Protein AF-A0A135TP81-F1 (afdb_monomer)

pLDDT: mean 86.38, std 12.78, range [46.31, 98.44]

Organism: NCBI:txid1460502

Foldseek 3Di:
DVVLCVQCVVPQLPLCSCVVCLVVLVVLLVVLVVVVVVCVVVVVVCCVVVVDDQQAEEDQADDSLVSLLCSLQRFQQPVSNVSSLCSLCVGRYYHNPGGSVLSSLVSVVQSCQLCPCVQVVVVVVCVVVDDDDDDDDDDRDDGRDPQSHWHDKDWDDAPDPPGWTKIKTWHQDPVRDIDIWMWTADPVVRDIDTDDDD

Secondary structure (DSSP, 8-state):
-HHHHHHHTT-TT-TTGGGGGHHHHHHHHHHHHHHHHHHHHHHHHHHHTTSS-SS-EEESS--SHHHHHHHHHH---HHHHHHHHHHHHT--EEETTEEHHHHHHHHHHHHHHHHTTHHHHHHHHHHHS-----S--PPPPPPPPGGG--EEEEEE--SSTTS--EEEEEEE-TTS-EEEEEEEEETTTTEEEEE---

Mean predicted aligned error: 7.29 Å

Radius of gyration: 18.97 Å; Cα contacts (8 Å, |Δi|>4): 244; chains: 1; bounding box: 45×48×45 Å

Structure (mmCIF, N/CA/C/O backbone):
data_AF-A0A135TP81-F1
#
_entry.id   AF-A0A135TP81-F1
#
loop_
_atom_site.group_PDB
_atom_site.id
_atom_site.type_symbol
_atom_site.label_atom_id
_atom_site.label_alt_id
_atom_site.label_comp_id
_atom_site.label_asym_id
_atom_site.label_entity_id
_atom_site.label_seq_id
_atom_site.pdbx_PDB_ins_code
_atom_site.Cartn_x
_atom_site.Cartn_y
_atom_site.Cartn_z
_atom_site.occupancy
_atom_site.B_iso_or_equiv
_atom_site.auth_seq_id
_atom_site.auth_comp_id
_atom_site.auth_asym_id
_atom_site.auth_atom_id
_atom_site.pdbx_PDB_model_num
ATOM 1 N N . MET A 1 1 ? 10.952 -5.821 4.941 1.00 91.06 1 MET A N 1
ATOM 2 C CA . MET A 1 1 ? 9.633 -6.470 4.747 1.00 91.06 1 MET A CA 1
ATOM 3 C C . MET A 1 1 ? 9.475 -7.752 5.569 1.00 91.06 1 MET A C 1
ATOM 5 O O . MET A 1 1 ? 8.657 -7.732 6.476 1.00 91.06 1 MET A O 1
ATOM 9 N N . ALA A 1 2 ? 10.245 -8.823 5.315 1.00 93.19 2 ALA A N 1
ATOM 10 C CA . ALA A 1 2 ? 10.046 -10.144 5.945 1.00 93.19 2 ALA A CA 1
ATOM 11 C C . ALA A 1 2 ? 9.963 -10.117 7.483 1.00 93.19 2 ALA A C 1
ATOM 13 O O . ALA A 1 2 ? 9.037 -10.678 8.051 1.00 93.19 2 ALA A O 1
ATOM 14 N N . HIS A 1 3 ? 10.862 -9.378 8.141 1.00 94.88 3 HIS A N 1
ATOM 15 C CA . HIS A 1 3 ? 10.831 -9.168 9.593 1.00 94.88 3 HIS A CA 1
ATOM 16 C C . HIS A 1 3 ? 9.466 -8.667 10.102 1.00 94.88 3 HIS A C 1
ATOM 18 O O . HIS A 1 3 ? 8.913 -9.232 11.036 1.00 94.88 3 HIS A O 1
ATOM 24 N N . ILE A 1 4 ? 8.881 -7.660 9.442 1.00 96.69 4 ILE A N 1
ATOM 25 C CA . ILE A 1 4 ? 7.576 -7.100 9.827 1.00 96.69 4 ILE A CA 1
ATOM 26 C C . ILE A 1 4 ? 6.479 -8.157 9.660 1.00 96.69 4 ILE A C 1
ATOM 28 O O . ILE A 1 4 ? 5.616 -8.282 10.520 1.00 96.69 4 ILE A O 1
ATOM 32 N N . ILE A 1 5 ? 6.501 -8.922 8.564 1.00 95.62 5 ILE A N 1
ATOM 33 C CA . ILE A 1 5 ? 5.503 -9.973 8.309 1.00 95.62 5 ILE A CA 1
ATOM 34 C C . ILE A 1 5 ? 5.538 -11.017 9.429 1.00 95.62 5 ILE A C 1
ATOM 36 O O . ILE A 1 5 ? 4.494 -11.337 9.986 1.00 95.62 5 ILE A O 1
ATOM 40 N N . THR A 1 6 ? 6.725 -11.503 9.799 1.00 96.31 6 THR A N 1
ATOM 41 C CA . THR A 1 6 ? 6.876 -12.503 10.865 1.00 96.31 6 THR A CA 1
ATOM 42 C C . THR A 1 6 ? 6.325 -11.994 12.195 1.00 96.31 6 THR A C 1
ATOM 44 O O . THR A 1 6 ? 5.462 -12.645 12.781 1.00 96.31 6 THR A O 1
ATOM 47 N N . GLU A 1 7 ? 6.746 -10.802 12.621 1.00 96.25 7 GLU A N 1
ATOM 48 C CA . GLU A 1 7 ? 6.349 -10.204 13.905 1.00 96.25 7 GLU A CA 1
ATOM 49 C C . GLU A 1 7 ? 4.846 -9.897 14.001 1.00 96.25 7 GLU A C 1
ATOM 51 O O . GLU A 1 7 ? 4.284 -9.830 15.091 1.00 96.25 7 GLU A O 1
ATOM 56 N N . THR A 1 8 ? 4.178 -9.697 12.862 1.00 95.50 8 THR A N 1
ATOM 57 C CA . THR A 1 8 ? 2.756 -9.314 12.815 1.00 95.50 8 THR A CA 1
ATOM 58 C C . THR A 1 8 ? 1.822 -10.465 12.442 1.00 95.50 8 THR A C 1
ATOM 60 O O . THR A 1 8 ? 0.609 -10.345 12.596 1.00 95.50 8 THR A O 1
ATOM 63 N N . SER A 1 9 ? 2.368 -11.608 12.016 1.00 93.75 9 SER A N 1
ATOM 64 C CA . SER A 1 9 ? 1.609 -12.753 11.489 1.00 93.75 9 SER A CA 1
ATOM 65 C C . SER A 1 9 ? 0.588 -13.352 12.462 1.00 93.75 9 SER A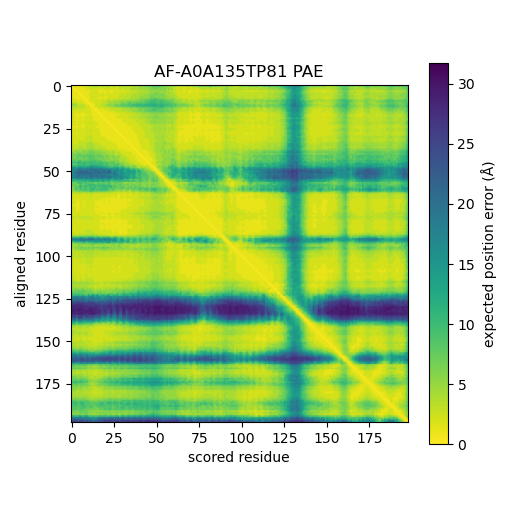 C 1
ATOM 67 O O . SER A 1 9 ? -0.435 -13.879 12.028 1.00 93.75 9 SER A O 1
ATOM 69 N N . LEU A 1 10 ? 0.834 -13.245 13.771 1.00 93.94 10 LEU A N 1
ATOM 70 C CA . LEU A 1 10 ? -0.050 -13.762 14.821 1.00 93.94 10 LEU A CA 1
ATOM 71 C C . LEU A 1 10 ? -1.138 -12.764 15.253 1.00 93.94 10 LEU A C 1
ATOM 73 O O . LEU A 1 10 ? -1.899 -13.046 16.176 1.00 93.94 10 LEU A O 1
ATOM 77 N N . HIS A 1 11 ? -1.229 -11.613 14.583 1.00 91.81 11 HIS A N 1
ATOM 78 C CA . HIS A 1 11 ? -2.169 -10.538 14.899 1.00 91.81 11 HIS A CA 1
ATOM 79 C C . HIS A 1 11 ? -2.917 -10.041 13.643 1.00 91.81 11 HIS A C 1
ATOM 81 O O . HIS A 1 11 ? -2.840 -8.859 13.308 1.00 91.81 11 HIS A O 1
ATOM 87 N N . PRO A 1 12 ? -3.648 -10.918 12.924 1.00 83.50 12 PRO A N 1
ATOM 88 C CA . PRO A 1 12 ? -4.222 -10.599 11.611 1.00 83.50 12 PRO A CA 1
ATOM 89 C C . PRO A 1 12 ? -5.277 -9.479 11.626 1.00 83.50 12 PRO A C 1
ATOM 91 O O . PRO A 1 12 ? -5.453 -8.810 10.612 1.00 83.50 12 PRO A O 1
ATOM 94 N N . ASP A 1 13 ? -5.945 -9.255 12.763 1.00 84.31 13 ASP A N 1
ATOM 95 C CA . ASP A 1 13 ? -7.000 -8.242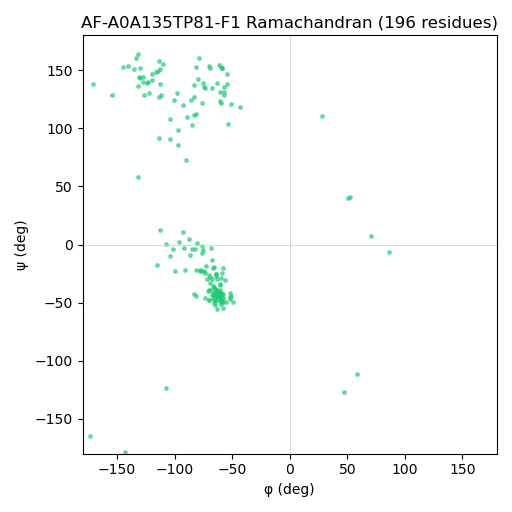 12.918 1.00 84.31 13 ASP A CA 1
ATOM 96 C C . ASP A 1 13 ? -6.526 -6.953 13.621 1.00 84.31 13 ASP A C 1
ATOM 98 O O . ASP A 1 13 ? -7.295 -5.995 13.760 1.00 84.31 13 ASP A O 1
ATOM 102 N N . ASP A 1 14 ? -5.271 -6.911 14.079 1.00 90.31 14 ASP A N 1
ATOM 103 C CA . ASP A 1 14 ? -4.695 -5.743 14.747 1.00 90.31 14 ASP A CA 1
ATOM 104 C C . ASP A 1 14 ? -3.887 -4.905 13.755 1.00 90.31 14 ASP A C 1
ATOM 106 O O . ASP A 1 14 ? -2.672 -5.020 13.649 1.00 90.31 14 ASP A O 1
ATOM 110 N N . GLU A 1 15 ? -4.550 -4.005 13.034 1.00 91.44 15 GLU A N 1
ATOM 111 C CA . GLU A 1 15 ? -3.859 -3.093 12.114 1.00 91.44 15 GLU A CA 1
ATOM 112 C C . GLU A 1 15 ? -2.968 -2.060 12.831 1.00 91.44 15 GLU A C 1
ATOM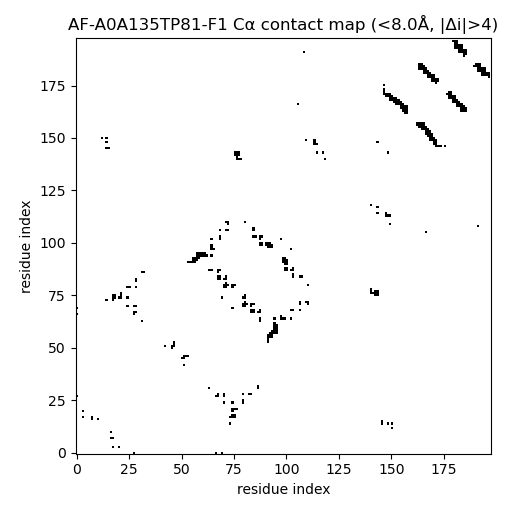 114 O O . GLU A 1 15 ? -2.138 -1.415 12.190 1.00 91.44 15 GLU A O 1
ATOM 119 N N . ILE A 1 16 ? -3.096 -1.893 14.152 1.00 94.19 16 ILE A N 1
ATOM 120 C CA . ILE A 1 16 ? -2.256 -0.969 14.927 1.00 94.19 16 ILE A CA 1
ATOM 121 C C . ILE A 1 16 ? -0.878 -1.584 15.180 1.00 94.19 16 ILE A C 1
ATOM 123 O O . ILE A 1 16 ? 0.093 -0.847 15.349 1.00 94.19 16 ILE A O 1
ATOM 127 N N . ILE A 1 17 ? -0.736 -2.914 15.137 1.00 96.06 17 ILE A N 1
ATOM 128 C CA . ILE A 1 17 ? 0.556 -3.574 15.363 1.00 96.06 17 ILE A CA 1
ATOM 129 C C . ILE A 1 17 ? 1.653 -3.070 14.413 1.00 96.06 17 ILE A C 1
ATOM 131 O O . ILE A 1 17 ? 2.824 -2.993 14.795 1.00 96.06 17 ILE A O 1
ATOM 135 N N . PHE A 1 18 ? 1.270 -2.651 13.202 1.00 96.69 18 PHE A N 1
ATOM 136 C CA . PHE A 1 18 ? 2.170 -2.101 12.192 1.00 96.69 18 PHE A CA 1
ATOM 137 C C . PHE A 1 18 ? 2.784 -0.753 12.595 1.00 96.69 18 PHE A C 1
ATOM 139 O O . PHE A 1 18 ? 3.851 -0.402 12.088 1.00 96.69 18 PHE A O 1
ATOM 146 N N . ASP A 1 19 ? 2.192 -0.021 13.544 1.00 96.50 19 ASP A N 1
ATOM 147 C CA . ASP A 1 19 ? 2.729 1.260 14.012 1.00 96.50 19 ASP A CA 1
ATOM 148 C C . ASP A 1 19 ? 4.106 1.120 14.667 1.00 96.50 19 ASP A C 1
ATOM 150 O O . ASP A 1 19 ? 4.944 2.017 14.543 1.00 96.50 19 ASP A O 1
ATOM 154 N N . LYS A 1 20 ? 4.384 -0.040 15.280 1.00 96.94 20 LYS A N 1
ATOM 155 C CA . LYS A 1 20 ? 5.711 -0.386 15.822 1.00 96.94 20 LYS A CA 1
ATOM 156 C C . LYS A 1 20 ? 6.807 -0.338 14.749 1.00 96.94 20 LYS A C 1
ATOM 158 O O . LYS A 1 20 ? 7.986 -0.199 15.064 1.00 96.94 20 LYS A O 1
ATOM 163 N N . PHE A 1 21 ? 6.421 -0.420 13.475 1.00 97.56 21 PHE A N 1
ATOM 164 C CA . PHE A 1 21 ? 7.314 -0.495 12.326 1.00 97.56 21 PHE A CA 1
ATOM 165 C C . PHE A 1 21 ? 7.261 0.748 11.426 1.00 97.56 21 PHE A C 1
ATOM 167 O O . PHE A 1 21 ? 7.844 0.720 10.346 1.00 97.56 21 PHE A O 1
ATOM 174 N N . ILE A 1 22 ? 6.648 1.862 11.857 1.00 96.12 22 ILE A N 1
ATOM 175 C CA . ILE A 1 22 ? 6.601 3.118 11.073 1.00 96.12 22 ILE A CA 1
ATOM 176 C C . ILE A 1 22 ? 7.990 3.552 10.595 1.00 96.12 22 ILE A C 1
ATOM 178 O O . ILE A 1 22 ? 8.159 3.898 9.427 1.00 96.12 22 ILE A O 1
ATOM 182 N N . TRP A 1 23 ? 8.994 3.485 11.471 1.00 97.12 23 TRP A N 1
ATOM 183 C CA . TRP A 1 23 ? 10.369 3.813 11.098 1.00 97.12 23 TRP A CA 1
ATOM 184 C C . TRP A 1 23 ? 10.918 2.868 10.017 1.00 97.12 23 TRP A C 1
ATOM 186 O O . TRP A 1 23 ? 11.496 3.324 9.034 1.00 97.12 23 TRP A O 1
ATOM 196 N N . HIS A 1 24 ? 10.656 1.562 10.135 1.00 98.12 24 HIS A N 1
ATOM 197 C CA . HIS A 1 24 ? 11.077 0.566 9.146 1.00 98.12 24 HIS A CA 1
ATOM 198 C C . HIS A 1 24 ? 10.414 0.798 7.784 1.00 98.12 24 HIS A C 1
ATOM 200 O O . HIS A 1 24 ? 11.067 0.657 6.755 1.00 98.12 24 HIS A O 1
ATOM 206 N N . PHE A 1 25 ? 9.135 1.185 7.760 1.00 98.25 25 PHE A N 1
ATOM 207 C CA . PHE A 1 25 ? 8.457 1.566 6.522 1.00 98.25 25 PHE A CA 1
ATOM 208 C C . PHE A 1 25 ? 9.099 2.797 5.875 1.00 98.25 25 PHE A C 1
ATOM 210 O O . PHE A 1 25 ? 9.275 2.816 4.659 1.00 98.25 25 PHE A O 1
ATOM 217 N N . GLY A 1 26 ? 9.489 3.795 6.676 1.00 97.62 26 GLY A N 1
ATOM 218 C CA . GLY A 1 26 ? 10.246 4.954 6.198 1.00 97.62 26 GLY A CA 1
ATOM 219 C C . GLY A 1 26 ? 11.575 4.551 5.557 1.00 97.62 26 GLY A C 1
ATOM 220 O O . GLY A 1 26 ? 11.847 4.946 4.428 1.00 97.62 26 GLY A O 1
ATOM 221 N N . MET A 1 27 ? 12.345 3.689 6.226 1.00 97.62 27 MET A N 1
ATOM 222 C CA . MET A 1 27 ? 13.598 3.149 5.689 1.00 97.62 27 MET A CA 1
ATOM 223 C C . MET A 1 27 ? 13.394 2.385 4.378 1.00 97.62 27 MET A C 1
ATOM 225 O O . MET A 1 27 ? 14.156 2.571 3.440 1.00 97.62 27 MET A O 1
ATOM 229 N N . MET A 1 28 ? 12.348 1.556 4.280 1.00 97.81 28 MET A N 1
ATOM 230 C CA . MET A 1 28 ? 12.042 0.823 3.045 1.00 97.81 28 MET A CA 1
ATOM 231 C C . MET A 1 28 ? 11.794 1.766 1.861 1.00 97.81 28 MET A C 1
ATOM 233 O O . MET A 1 28 ? 12.272 1.499 0.759 1.00 97.81 28 MET A O 1
ATOM 237 N N . VAL A 1 29 ? 11.070 2.866 2.082 1.00 97.88 29 VAL A N 1
ATOM 238 C CA . VAL A 1 29 ? 10.833 3.889 1.053 1.00 97.88 29 VAL A CA 1
ATOM 239 C C . VAL A 1 29 ? 12.129 4.606 0.694 1.00 97.88 29 VAL A C 1
ATOM 241 O O . VAL A 1 29 ? 12.424 4.751 -0.489 1.00 97.88 29 VAL A O 1
ATOM 244 N N . GLU A 1 30 ? 12.917 5.018 1.686 1.00 97.62 30 GLU A N 1
ATOM 245 C CA . GLU A 1 30 ? 14.146 5.776 1.442 1.00 97.62 30 GLU A CA 1
ATOM 246 C C . GLU A 1 30 ? 15.196 4.949 0.697 1.00 97.62 30 GLU A C 1
ATOM 248 O O . GLU A 1 30 ? 15.672 5.367 -0.355 1.00 97.62 30 GLU A O 1
ATOM 253 N N . SER A 1 31 ? 15.450 3.715 1.135 1.00 96.00 31 SER A N 1
ATOM 254 C CA . SER A 1 31 ? 16.362 2.811 0.429 1.00 96.00 31 SER A CA 1
ATOM 255 C C . SER A 1 31 ? 15.896 2.513 -0.999 1.00 96.00 31 SER A C 1
ATOM 257 O O . SER A 1 31 ? 16.719 2.387 -1.902 1.00 96.00 31 SER A O 1
ATOM 259 N N . SER A 1 32 ? 14.582 2.446 -1.246 1.00 95.06 32 SER A N 1
ATOM 260 C CA . SER A 1 32 ? 14.062 2.272 -2.610 1.00 95.06 32 SER A CA 1
ATOM 261 C C . SER A 1 32 ? 14.384 3.477 -3.502 1.00 95.06 32 SER A C 1
ATOM 263 O O . SER A 1 32 ? 14.749 3.293 -4.663 1.00 95.06 32 SER A O 1
ATOM 265 N N . LYS A 1 33 ? 14.308 4.707 -2.973 1.00 94.56 33 LYS A N 1
ATOM 266 C CA . LYS A 1 33 ? 14.718 5.916 -3.709 1.00 94.56 33 LYS A CA 1
ATOM 267 C C . LYS A 1 33 ? 16.209 5.918 -4.009 1.00 94.56 33 LYS A C 1
ATOM 269 O O . LYS A 1 33 ? 16.591 6.282 -5.118 1.00 94.56 33 LYS A O 1
ATOM 274 N N . GLU A 1 34 ? 17.040 5.530 -3.045 1.00 95.12 34 GLU A N 1
ATOM 275 C CA . GLU A 1 34 ? 18.494 5.456 -3.220 1.00 95.12 34 GLU A CA 1
ATOM 276 C C . GLU A 1 34 ? 18.858 4.468 -4.333 1.00 95.12 34 GLU A C 1
ATOM 278 O O . GLU A 1 34 ? 19.609 4.818 -5.244 1.00 95.12 34 GLU A O 1
ATOM 283 N N . ILE A 1 35 ? 18.258 3.271 -4.313 1.00 93.00 35 ILE A N 1
ATOM 284 C CA . ILE A 1 35 ? 18.446 2.245 -5.348 1.00 93.00 35 ILE A CA 1
ATOM 285 C C . ILE A 1 35 ? 18.034 2.781 -6.720 1.00 93.00 35 ILE A C 1
ATOM 287 O O . ILE A 1 35 ? 18.808 2.684 -7.673 1.00 93.00 35 ILE A O 1
ATOM 291 N N . LEU A 1 36 ? 16.843 3.379 -6.830 1.00 90.00 36 LEU A N 1
ATOM 292 C CA . LEU A 1 36 ? 16.365 3.943 -8.094 1.00 90.00 36 LEU A CA 1
ATOM 293 C C . LEU A 1 36 ? 17.283 5.061 -8.590 1.00 90.00 36 LEU A C 1
ATOM 295 O O . LEU A 1 36 ? 17.663 5.063 -9.756 1.00 90.00 36 LEU A O 1
ATOM 299 N N . THR A 1 37 ? 17.700 5.965 -7.703 1.00 92.50 37 THR A N 1
ATOM 300 C CA . THR A 1 37 ? 18.610 7.070 -8.034 1.00 92.50 37 THR A CA 1
ATOM 301 C C . THR A 1 37 ? 19.941 6.553 -8.571 1.00 92.50 37 THR A C 1
ATOM 303 O O . THR A 1 37 ? 20.434 7.050 -9.582 1.00 92.50 37 THR A O 1
ATOM 306 N N . ALA A 1 38 ? 20.501 5.522 -7.935 1.00 91.94 38 ALA A N 1
ATOM 307 C CA . ALA A 1 38 ? 21.736 4.891 -8.381 1.00 91.94 38 ALA A CA 1
ATOM 308 C C . ALA A 1 38 ? 21.575 4.144 -9.718 1.00 91.94 38 ALA A C 1
ATOM 310 O O . ALA A 1 38 ? 22.532 4.057 -10.486 1.00 91.94 38 ALA A O 1
ATOM 311 N N . ALA A 1 39 ? 20.379 3.628 -10.016 1.00 88.44 39 ALA A N 1
ATOM 312 C CA . ALA A 1 39 ? 20.085 2.897 -11.247 1.00 88.44 39 ALA A CA 1
ATOM 313 C C . ALA A 1 39 ? 19.804 3.803 -12.463 1.00 88.44 39 ALA A C 1
ATOM 315 O O . ALA A 1 39 ? 19.978 3.353 -13.597 1.00 88.44 39 ALA A O 1
ATOM 316 N N . ILE A 1 40 ? 19.403 5.069 -12.257 1.00 87.81 40 ILE A N 1
ATOM 317 C CA . ILE A 1 40 ? 19.052 6.015 -13.338 1.00 87.81 40 ILE A CA 1
ATOM 318 C C . ILE A 1 40 ? 20.110 6.078 -14.454 1.00 87.81 40 ILE A C 1
ATOM 320 O O . ILE A 1 40 ? 19.717 5.969 -15.618 1.00 87.81 40 ILE A O 1
ATOM 324 N N . PRO A 1 41 ? 21.422 6.234 -14.174 1.00 89.44 41 PRO A N 1
ATOM 325 C CA . PRO A 1 41 ? 22.424 6.346 -15.234 1.00 89.44 41 PRO A CA 1
ATOM 326 C C . PRO A 1 41 ? 22.503 5.089 -16.105 1.00 89.44 41 PRO A C 1
ATOM 328 O O . PRO A 1 41 ? 22.585 5.197 -17.327 1.00 89.44 41 PRO A O 1
ATOM 331 N N . THR A 1 42 ? 22.430 3.907 -15.489 1.00 86.31 42 THR A N 1
ATOM 332 C CA . THR A 1 42 ? 22.453 2.618 -16.192 1.00 86.31 42 THR A CA 1
ATOM 333 C C . THR A 1 42 ? 21.216 2.461 -17.070 1.00 86.31 42 THR A C 1
ATOM 335 O O . THR A 1 42 ? 21.337 2.204 -18.263 1.00 86.31 42 THR A O 1
ATOM 338 N N . ILE A 1 43 ? 20.030 2.732 -16.515 1.00 83.31 43 ILE A N 1
ATOM 339 C CA . ILE A 1 43 ? 18.763 2.672 -17.255 1.00 83.31 43 ILE A CA 1
ATOM 340 C C . ILE A 1 43 ? 18.788 3.636 -18.452 1.00 83.31 43 ILE A C 1
ATOM 342 O O . ILE A 1 43 ? 18.390 3.271 -19.558 1.00 83.31 43 ILE A O 1
ATOM 346 N N . ALA A 1 44 ? 19.287 4.861 -18.259 1.00 85.50 44 ALA A N 1
ATOM 347 C CA . ALA A 1 44 ? 19.403 5.858 -19.321 1.00 85.50 44 ALA A CA 1
ATOM 348 C C . ALA A 1 44 ? 20.378 5.428 -20.432 1.00 85.50 44 ALA A C 1
ATOM 350 O O . ALA A 1 44 ? 20.099 5.647 -21.616 1.00 85.50 44 ALA A O 1
ATOM 351 N N . ALA A 1 45 ? 21.499 4.797 -20.072 1.00 86.12 45 ALA A N 1
ATOM 352 C CA . ALA A 1 45 ? 22.453 4.255 -21.034 1.00 86.12 45 ALA A CA 1
ATOM 353 C C . ALA A 1 45 ? 21.843 3.103 -21.851 1.00 86.12 45 ALA A C 1
ATOM 355 O O . ALA A 1 45 ? 21.967 3.097 -23.076 1.00 86.12 45 ALA A O 1
ATOM 356 N N . ASP A 1 46 ? 21.117 2.188 -21.203 1.00 83.12 46 ASP A N 1
ATOM 357 C CA . ASP A 1 46 ? 20.463 1.051 -21.865 1.00 83.12 46 ASP A CA 1
ATOM 358 C C . ASP A 1 46 ? 19.327 1.479 -22.806 1.00 83.12 46 ASP A C 1
ATOM 360 O O . ASP A 1 46 ? 19.127 0.899 -23.877 1.00 83.12 46 ASP A O 1
ATOM 364 N N . LEU A 1 47 ? 18.589 2.527 -22.431 1.00 82.31 47 LEU A N 1
ATOM 365 C CA . LEU A 1 47 ? 17.592 3.166 -23.294 1.00 82.31 47 LEU A CA 1
ATOM 366 C C . LEU A 1 47 ? 18.247 3.800 -24.526 1.00 82.31 47 LEU A C 1
ATOM 368 O O . LEU A 1 47 ? 17.733 3.682 -25.638 1.00 82.31 47 LEU A O 1
ATOM 372 N N . SER A 1 48 ? 19.396 4.451 -24.336 1.00 84.75 48 SER A N 1
ATOM 373 C CA . SER A 1 48 ? 20.137 5.114 -25.414 1.00 84.75 48 SER A CA 1
ATOM 374 C C . SER A 1 48 ? 20.808 4.118 -26.368 1.00 84.75 48 SER A C 1
ATOM 376 O O . SER A 1 48 ? 20.958 4.413 -27.552 1.00 84.75 48 SER A O 1
ATOM 378 N N . SER A 1 49 ? 21.189 2.931 -25.882 1.00 83.38 49 SER A N 1
ATOM 379 C CA . SER A 1 49 ? 21.797 1.856 -26.681 1.00 83.38 49 SER A CA 1
ATOM 380 C C . SER A 1 49 ? 20.775 0.991 -27.434 1.00 83.38 49 SER A C 1
ATOM 382 O O . SER A 1 49 ? 21.159 0.085 -28.178 1.00 83.38 49 SER A O 1
ATOM 384 N N . GLY A 1 50 ? 19.474 1.241 -27.236 1.00 75.19 50 GLY A N 1
ATOM 385 C CA . GLY A 1 50 ? 18.383 0.470 -27.834 1.00 75.19 50 GLY A CA 1
ATOM 386 C C . GLY A 1 50 ? 18.219 -0.945 -27.270 1.00 75.19 50 GLY A C 1
ATOM 387 O O . GLY A 1 50 ? 17.414 -1.707 -27.802 1.00 75.19 50 GLY A O 1
ATOM 388 N N . HIS A 1 51 ? 18.957 -1.308 -26.213 1.00 69.31 51 HIS A N 1
ATOM 389 C CA . HIS A 1 51 ? 18.816 -2.600 -25.528 1.00 69.31 51 HIS A CA 1
ATOM 390 C C . HIS A 1 51 ? 17.605 -2.638 -24.589 1.00 69.31 51 HIS A C 1
ATOM 392 O O . HIS A 1 51 ? 17.079 -3.715 -24.312 1.00 69.31 51 HIS A O 1
ATOM 398 N N . CYS A 1 52 ? 17.126 -1.472 -24.151 1.00 66.06 52 CYS A N 1
ATOM 399 C CA . CYS A 1 52 ? 15.917 -1.328 -23.348 1.00 66.06 52 CYS A CA 1
ATOM 400 C C . CYS A 1 52 ? 14.881 -0.456 -24.065 1.00 66.06 52 CYS A C 1
ATOM 402 O O . CYS A 1 52 ? 15.215 0.495 -24.771 1.00 66.06 52 CYS A O 1
ATOM 404 N N . THR A 1 53 ? 13.597 -0.760 -23.856 1.00 69.75 53 THR A N 1
ATOM 405 C CA . THR A 1 53 ? 12.486 0.055 -24.371 1.00 69.75 53 THR A CA 1
ATOM 406 C C . THR A 1 53 ? 11.729 0.708 -23.223 1.00 69.75 53 THR A C 1
ATOM 408 O O . THR A 1 53 ? 11.627 0.145 -22.138 1.00 69.75 53 THR A O 1
ATOM 411 N N . THR A 1 54 ? 11.130 1.871 -23.475 1.00 68.50 54 THR A N 1
ATOM 412 C CA . THR A 1 54 ? 10.269 2.569 -22.504 1.00 68.50 54 THR A CA 1
ATOM 413 C C . THR A 1 54 ? 8.875 1.951 -22.362 1.00 68.50 54 THR A C 1
ATOM 415 O O . THR A 1 54 ? 8.058 2.467 -21.604 1.00 68.50 54 THR A O 1
ATOM 418 N N . LYS A 1 55 ? 8.555 0.892 -23.123 1.00 69.56 55 LYS A N 1
ATOM 419 C CA . LYS A 1 55 ? 7.177 0.397 -23.253 1.00 69.56 55 LYS A CA 1
ATOM 420 C C . LYS A 1 55 ? 6.762 -0.532 -22.116 1.00 69.56 55 LYS A C 1
ATOM 422 O O . LYS A 1 55 ? 5.633 -0.426 -21.656 1.00 69.56 55 LYS A O 1
ATOM 427 N N . PHE A 1 56 ? 7.643 -1.443 -21.711 1.00 75.31 56 PHE A N 1
ATOM 428 C CA . PHE A 1 56 ? 7.403 -2.427 -20.657 1.00 75.31 56 PHE A CA 1
ATOM 429 C C . PHE A 1 56 ? 8.717 -3.142 -20.326 1.00 75.31 56 PHE A C 1
ATOM 431 O O . PHE A 1 56 ? 9.458 -3.506 -21.244 1.00 75.31 56 PHE A O 1
ATOM 438 N N . SER A 1 57 ? 8.996 -3.373 -19.045 1.00 81.38 57 SER A N 1
ATOM 439 C CA . SER A 1 57 ? 10.100 -4.230 -18.605 1.00 81.38 57 SER A CA 1
ATOM 440 C C . SER A 1 57 ? 9.607 -5.293 -17.628 1.00 81.38 57 SER A C 1
ATOM 442 O O . SER A 1 57 ? 8.783 -5.017 -16.759 1.00 81.38 57 SER A O 1
ATOM 444 N N . PHE A 1 58 ? 10.130 -6.510 -17.761 1.00 83.88 58 PHE A N 1
ATOM 445 C CA . PHE A 1 58 ? 9.791 -7.646 -16.909 1.00 83.88 58 PHE A CA 1
ATOM 446 C C . PHE A 1 58 ? 11.048 -8.209 -16.250 1.00 83.88 58 PHE A C 1
ATOM 448 O O . PHE A 1 58 ? 12.080 -8.354 -16.906 1.00 83.88 58 PHE A O 1
ATOM 455 N N . THR A 1 59 ? 10.936 -8.577 -14.979 1.00 83.38 59 THR A N 1
ATOM 456 C CA . THR A 1 59 ? 11.910 -9.411 -14.274 1.00 83.38 59 THR A CA 1
ATOM 457 C C . THR A 1 59 ? 11.188 -10.538 -13.543 1.00 83.38 59 THR A C 1
ATOM 459 O O . THR A 1 59 ? 10.072 -10.357 -13.061 1.00 83.38 59 THR A O 1
ATOM 462 N N . ALA A 1 60 ? 11.804 -11.719 -13.480 1.00 72.94 60 ALA A N 1
ATOM 463 C CA . ALA A 1 60 ? 11.248 -12.850 -12.737 1.00 72.94 60 ALA A CA 1
ATOM 464 C C . ALA A 1 60 ? 11.438 -12.699 -11.217 1.00 72.94 60 ALA A C 1
ATOM 466 O O . ALA A 1 60 ? 10.692 -13.301 -10.443 1.00 72.94 60 ALA A O 1
ATOM 467 N N . ASP A 1 61 ? 12.415 -11.894 -10.798 1.00 81.31 61 ASP A N 1
ATOM 468 C CA . ASP A 1 61 ? 12.733 -11.672 -9.393 1.00 81.31 61 ASP A CA 1
ATOM 469 C C . ASP A 1 61 ? 11.804 -10.632 -8.755 1.00 81.31 61 ASP A C 1
ATOM 471 O O . ASP A 1 61 ? 11.292 -9.727 -9.410 1.00 81.31 61 ASP A O 1
ATOM 475 N N . MET A 1 62 ? 11.605 -10.739 -7.442 1.00 78.56 62 MET A N 1
ATOM 476 C CA . MET A 1 62 ? 10.951 -9.680 -6.674 1.00 78.56 62 MET A CA 1
ATOM 477 C C . MET A 1 62 ? 11.932 -8.526 -6.455 1.00 78.56 62 MET A C 1
ATOM 479 O O . MET A 1 62 ? 12.991 -8.716 -5.858 1.00 78.56 62 MET A O 1
ATOM 483 N N . GLY A 1 63 ? 11.553 -7.337 -6.910 1.00 87.12 63 GLY A N 1
ATOM 484 C CA . GLY A 1 63 ? 12.303 -6.097 -6.759 1.00 87.12 63 GLY A CA 1
ATOM 485 C C . GLY A 1 63 ? 11.642 -5.159 -5.748 1.00 87.12 63 GLY A C 1
ATOM 486 O O . GLY A 1 63 ? 11.460 -5.500 -4.575 1.00 87.12 63 GLY A O 1
ATOM 487 N N . LEU A 1 64 ? 11.327 -3.941 -6.188 1.00 92.62 64 LEU A N 1
ATOM 488 C CA . LEU A 1 64 ? 10.844 -2.860 -5.330 1.00 92.62 64 LEU A CA 1
ATOM 489 C C . LEU A 1 64 ? 9.314 -2.829 -5.206 1.00 92.62 64 LEU A C 1
ATOM 491 O O . LEU A 1 64 ? 8.806 -2.296 -4.216 1.00 92.62 64 LEU A O 1
ATOM 495 N N . ILE A 1 65 ? 8.565 -3.412 -6.149 1.00 94.75 65 ILE A N 1
ATOM 496 C CA . ILE A 1 65 ? 7.096 -3.321 -6.161 1.00 94.75 65 ILE A CA 1
ATOM 497 C C . ILE A 1 65 ? 6.465 -3.989 -4.923 1.00 94.75 65 ILE A C 1
ATOM 499 O O . ILE A 1 65 ? 5.749 -3.290 -4.202 1.00 94.75 65 ILE A O 1
ATOM 503 N N . PRO A 1 66 ? 6.715 -5.278 -4.594 1.00 94.62 66 PRO A N 1
ATOM 504 C CA . PRO A 1 66 ? 6.130 -5.910 -3.410 1.00 94.62 66 PRO A CA 1
ATOM 505 C C . PRO A 1 66 ? 6.409 -5.172 -2.086 1.00 94.62 66 PRO A C 1
ATOM 507 O O . PRO A 1 66 ? 5.455 -4.929 -1.339 1.00 94.62 66 PRO A O 1
ATOM 510 N N . PRO A 1 67 ? 7.661 -4.786 -1.743 1.00 96.00 67 PRO A N 1
ATOM 511 C CA . PRO A 1 67 ? 7.926 -4.101 -0.481 1.00 96.00 67 PRO A CA 1
ATOM 512 C C . PRO A 1 67 ? 7.289 -2.710 -0.409 1.00 96.00 67 PRO A C 1
ATOM 514 O O . PRO A 1 67 ? 6.788 -2.342 0.656 1.00 96.00 67 PRO A O 1
ATOM 517 N N . LEU A 1 68 ? 7.263 -1.950 -1.506 1.00 97.44 68 LEU A N 1
ATOM 518 C CA . LEU A 1 68 ? 6.598 -0.645 -1.541 1.00 97.44 68 LEU A CA 1
ATOM 519 C C . LEU A 1 68 ? 5.075 -0.790 -1.472 1.00 97.44 68 LEU A C 1
ATOM 521 O O . LEU A 1 68 ? 4.419 -0.038 -0.752 1.00 97.44 68 LEU A O 1
ATOM 525 N N . TYR A 1 69 ? 4.504 -1.789 -2.148 1.00 96.62 69 TYR A N 1
ATOM 526 C CA . TYR A 1 69 ? 3.077 -2.088 -2.060 1.00 96.62 69 TYR A CA 1
ATOM 527 C C . TYR A 1 69 ? 2.697 -2.450 -0.621 1.00 96.62 69 TYR A C 1
ATOM 529 O O . TYR A 1 69 ? 1.737 -1.916 -0.064 1.00 96.62 69 TYR A O 1
ATOM 537 N N . TYR A 1 70 ? 3.514 -3.271 0.040 1.00 97.31 70 TYR A N 1
ATOM 538 C CA . TYR 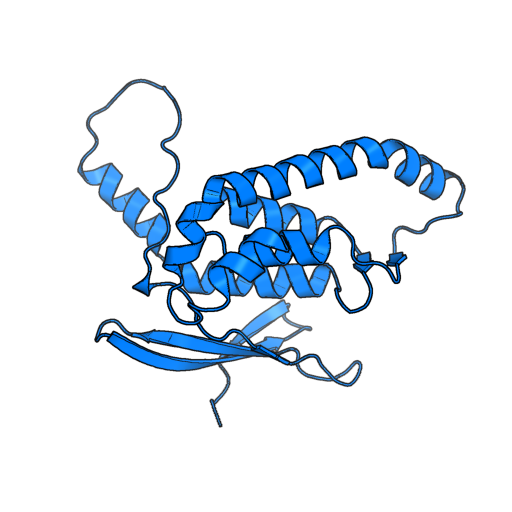A 1 70 ? 3.343 -3.597 1.452 1.00 97.31 70 TYR A CA 1
ATOM 539 C C . TYR A 1 70 ? 3.366 -2.348 2.349 1.00 97.31 70 TYR A C 1
ATOM 541 O O . TYR A 1 70 ? 2.509 -2.210 3.224 1.00 97.31 70 TYR A O 1
ATOM 549 N N . VAL A 1 71 ? 4.285 -1.404 2.108 1.00 98.44 71 VAL A N 1
ATOM 550 C CA . VAL A 1 71 ? 4.321 -0.109 2.814 1.00 98.44 71 VAL A CA 1
ATOM 551 C C . VAL A 1 71 ? 3.028 0.677 2.588 1.00 98.44 71 VAL A C 1
ATOM 553 O O . VAL A 1 71 ? 2.424 1.147 3.553 1.00 98.44 71 VAL A O 1
ATOM 556 N N . ALA A 1 72 ? 2.590 0.809 1.335 1.00 98.12 72 ALA A N 1
ATOM 557 C CA . ALA A 1 72 ? 1.399 1.571 0.970 1.00 98.12 72 ALA A CA 1
ATOM 558 C C . ALA A 1 72 ? 0.122 1.021 1.626 1.00 98.12 72 ALA A C 1
ATOM 560 O O . ALA A 1 72 ? -0.768 1.792 2.006 1.00 98.12 72 ALA A O 1
ATOM 561 N N . LEU A 1 73 ? 0.047 -0.303 1.792 1.00 96.94 73 LEU A N 1
ATOM 562 C CA . LEU A 1 73 ? -1.086 -0.967 2.422 1.00 96.94 73 LEU A CA 1
ATOM 563 C C . LEU A 1 73 ? -1.005 -0.934 3.948 1.00 96.94 73 LEU A C 1
ATOM 565 O O . LEU A 1 73 ? -2.027 -0.664 4.569 1.00 96.94 73 LEU A O 1
ATOM 569 N N . LYS A 1 74 ? 0.153 -1.210 4.564 1.00 96.88 74 LYS A N 1
ATOM 570 C CA . LYS A 1 74 ? 0.268 -1.472 6.015 1.00 96.88 74 LYS A CA 1
ATOM 571 C C . LYS A 1 74 ? 0.735 -0.295 6.869 1.00 96.88 74 LYS A C 1
ATOM 573 O O . LYS A 1 74 ? 0.432 -0.258 8.057 1.00 96.88 74 LYS A O 1
ATOM 578 N N . CYS A 1 75 ? 1.434 0.686 6.305 1.00 97.56 75 CYS A N 1
ATOM 579 C CA . CYS A 1 75 ? 1.815 1.880 7.057 1.00 97.56 75 CYS A CA 1
ATOM 580 C C . CYS A 1 75 ? 0.603 2.807 7.252 1.00 97.56 75 CYS A C 1
ATOM 582 O O . CYS A 1 75 ? -0.152 3.034 6.312 1.00 97.56 75 CYS A O 1
ATOM 584 N N . ARG A 1 76 ? 0.438 3.411 8.440 1.00 95.88 76 ARG A N 1
ATOM 585 C CA . ARG A 1 76 ? -0.637 4.390 8.723 1.00 95.88 76 ARG A CA 1
ATOM 586 C C . ARG A 1 76 ? -0.213 5.860 8.574 1.00 95.88 76 ARG A C 1
ATOM 588 O O . ARG A 1 76 ? -1.004 6.766 8.842 1.00 95.88 76 ARG A O 1
ATOM 595 N N . LYS A 1 77 ? 1.036 6.124 8.168 1.00 96.44 77 LYS A N 1
ATOM 596 C CA . LYS A 1 77 ? 1.547 7.480 7.893 1.00 96.44 77 LYS A CA 1
ATOM 597 C C . LYS A 1 77 ? 1.294 7.863 6.435 1.00 96.44 77 LYS A C 1
ATOM 599 O O . LYS A 1 77 ? 1.964 7.350 5.543 1.00 96.44 77 LYS A O 1
ATOM 604 N N . SER A 1 78 ? 0.373 8.804 6.206 1.00 95.50 78 SER A N 1
ATOM 605 C CA . SER A 1 78 ? -0.042 9.229 4.855 1.00 95.50 78 SER A CA 1
ATOM 606 C C . SER A 1 78 ? 1.128 9.622 3.944 1.00 95.50 78 SER A C 1
ATOM 608 O O . SER A 1 78 ? 1.171 9.226 2.782 1.00 95.50 78 SER A O 1
ATOM 610 N N . SER A 1 79 ? 2.125 10.348 4.463 1.00 95.88 79 SER A N 1
ATOM 611 C CA . SER A 1 79 ? 3.299 10.759 3.681 1.00 95.88 79 SER A CA 1
ATOM 612 C C . SER A 1 79 ? 4.136 9.574 3.191 1.00 95.88 79 SER A C 1
ATOM 614 O O . SER A 1 79 ? 4.531 9.551 2.029 1.00 95.88 79 SER A O 1
ATOM 616 N N . THR A 1 80 ? 4.382 8.581 4.049 1.00 97.75 80 THR A N 1
ATOM 617 C CA . THR A 1 80 ? 5.141 7.369 3.703 1.00 97.75 80 THR A CA 1
ATOM 618 C C . THR A 1 80 ? 4.386 6.511 2.692 1.00 97.75 80 THR A C 1
ATOM 620 O O . THR A 1 80 ? 4.982 6.019 1.739 1.00 97.75 80 THR A O 1
ATOM 623 N N . ARG A 1 81 ? 3.065 6.367 2.863 1.00 97.81 81 ARG A N 1
ATOM 624 C CA . ARG A 1 81 ? 2.214 5.624 1.922 1.00 97.81 81 ARG A CA 1
ATOM 625 C C . ARG A 1 81 ? 2.218 6.258 0.535 1.00 97.81 81 ARG A C 1
ATOM 627 O O . ARG A 1 81 ? 2.422 5.559 -0.450 1.00 97.81 81 ARG A O 1
ATOM 634 N N . ARG A 1 82 ? 2.029 7.580 0.471 1.00 97.38 82 ARG A N 1
ATOM 635 C CA . ARG A 1 82 ? 1.998 8.340 -0.783 1.00 97.38 82 ARG A CA 1
ATOM 636 C C . ARG A 1 82 ? 3.322 8.232 -1.535 1.00 97.38 82 ARG A C 1
ATOM 638 O O . ARG A 1 82 ? 3.303 7.899 -2.710 1.00 97.38 82 ARG A O 1
ATOM 645 N N . GLN A 1 83 ? 4.451 8.383 -0.841 1.00 97.50 83 GLN A N 1
ATOM 646 C CA . GLN A 1 83 ? 5.776 8.180 -1.442 1.00 97.50 83 GLN A CA 1
ATOM 647 C C . GLN A 1 83 ? 5.958 6.756 -1.980 1.00 97.50 83 GLN A C 1
ATOM 649 O O . GLN A 1 83 ? 6.483 6.578 -3.072 1.00 97.50 83 GLN A O 1
ATOM 654 N N . ALA A 1 84 ? 5.507 5.731 -1.250 1.00 98.06 84 ALA A N 1
ATOM 655 C CA . ALA A 1 84 ? 5.577 4.358 -1.743 1.00 98.06 84 ALA A CA 1
ATOM 656 C C . ALA A 1 84 ? 4.746 4.164 -3.025 1.00 98.06 84 ALA A C 1
ATOM 658 O O . ALA A 1 84 ? 5.224 3.558 -3.979 1.00 98.06 84 ALA A O 1
ATOM 659 N N . ILE A 1 85 ? 3.532 4.723 -3.075 1.00 98.06 85 ILE A N 1
ATOM 660 C CA . ILE A 1 85 ? 2.659 4.685 -4.259 1.00 98.06 85 ILE A CA 1
ATOM 661 C C . ILE A 1 85 ? 3.282 5.433 -5.443 1.00 98.06 85 ILE A C 1
ATOM 663 O O . ILE A 1 85 ? 3.216 4.940 -6.568 1.00 98.06 85 ILE A O 1
ATOM 667 N N . GLU A 1 86 ? 3.890 6.596 -5.207 1.00 96.19 86 GLU A N 1
ATOM 668 C CA . GLU A 1 86 ? 4.594 7.376 -6.233 1.00 96.19 86 GLU A CA 1
ATOM 669 C C . GLU A 1 86 ? 5.754 6.581 -6.841 1.00 96.19 86 GLU A C 1
ATOM 671 O O . GLU A 1 86 ? 5.883 6.531 -8.062 1.00 96.19 86 GLU A O 1
ATOM 676 N N . LEU A 1 87 ? 6.545 5.899 -6.006 1.00 94.62 87 LEU A N 1
ATOM 677 C CA . LEU A 1 87 ? 7.647 5.052 -6.467 1.00 94.62 87 LEU A CA 1
ATOM 678 C C . LEU A 1 87 ? 7.157 3.857 -7.293 1.00 94.62 87 LEU A C 1
ATOM 680 O O . LEU A 1 87 ? 7.758 3.545 -8.315 1.00 94.62 87 LEU A O 1
ATOM 684 N N . ILE A 1 88 ? 6.049 3.222 -6.893 1.00 94.44 88 ILE A N 1
ATOM 685 C CA . ILE A 1 88 ? 5.431 2.138 -7.674 1.00 94.44 88 ILE A CA 1
ATOM 686 C C . ILE A 1 88 ? 4.915 2.671 -9.016 1.00 94.44 88 ILE A C 1
ATOM 688 O O . ILE A 1 88 ? 5.151 2.073 -10.058 1.00 94.44 88 ILE A O 1
ATOM 692 N N . SER A 1 89 ? 4.225 3.812 -9.007 1.00 88.31 89 SER A N 1
ATOM 693 C CA . SER A 1 89 ? 3.546 4.356 -10.193 1.00 88.31 89 SER A CA 1
ATOM 694 C C . SER A 1 89 ? 4.503 5.001 -11.204 1.00 88.31 89 SER A C 1
ATOM 696 O O . SER A 1 89 ? 4.078 5.387 -12.291 1.00 88.31 89 SER A O 1
ATOM 698 N N . GLY A 1 90 ? 5.786 5.139 -10.857 1.00 75.81 90 GLY A N 1
ATOM 699 C CA . GLY A 1 90 ? 6.809 5.778 -11.683 1.00 75.81 90 GLY A CA 1
ATOM 700 C C . GLY A 1 90 ? 7.310 4.954 -12.875 1.00 75.81 90 GLY A C 1
ATOM 701 O O . GLY A 1 90 ? 8.104 5.479 -13.654 1.00 75.81 90 GLY A O 1
ATOM 702 N N . GLY A 1 91 ? 6.879 3.696 -13.051 1.00 69.94 91 GLY A N 1
ATOM 703 C CA . GLY A 1 91 ? 7.384 2.821 -14.116 1.00 69.94 91 GLY A CA 1
ATOM 704 C C . GLY A 1 91 ? 6.355 1.859 -14.719 1.00 69.94 91 GLY A C 1
ATOM 705 O O . GLY A 1 91 ? 5.417 1.423 -14.061 1.00 69.94 91 GLY A O 1
ATOM 706 N N . LEU A 1 92 ? 6.573 1.492 -15.987 1.00 71.50 92 LEU A N 1
ATOM 707 C CA . LEU A 1 92 ? 5.906 0.377 -16.675 1.00 71.50 92 LEU A CA 1
ATOM 708 C C . LEU A 1 92 ? 6.739 -0.899 -16.476 1.00 71.50 92 LEU A C 1
ATOM 710 O O . LEU A 1 92 ? 7.453 -1.335 -17.382 1.00 71.50 92 LEU A O 1
ATOM 714 N N . HIS A 1 93 ? 6.704 -1.439 -15.256 1.00 85.12 93 HIS A N 1
ATOM 715 C CA . HIS A 1 93 ? 7.526 -2.574 -14.830 1.00 85.12 93 HIS A CA 1
ATOM 716 C C . HIS A 1 93 ? 6.685 -3.694 -14.205 1.00 85.12 93 HIS A C 1
ATOM 718 O O . HIS A 1 93 ? 5.723 -3.418 -13.485 1.00 85.12 93 HIS A O 1
ATOM 724 N N . GLN A 1 94 ? 7.076 -4.947 -14.447 1.00 87.75 94 GLN A N 1
ATOM 725 C CA . GLN A 1 94 ? 6.497 -6.127 -13.813 1.00 87.75 94 GLN A CA 1
ATOM 726 C C . GLN A 1 94 ? 7.581 -7.007 -13.166 1.00 87.75 94 GLN A C 1
ATOM 728 O O . GLN A 1 94 ? 8.544 -7.406 -13.821 1.00 87.75 94 GLN A O 1
ATOM 733 N N . GLU A 1 95 ? 7.382 -7.350 -11.893 1.00 90.06 95 GLU A N 1
ATOM 734 C CA . GLU A 1 95 ? 8.256 -8.190 -11.061 1.00 90.06 95 GLU A CA 1
ATOM 735 C C . GLU A 1 95 ? 7.540 -9.508 -10.722 1.00 90.06 95 GLU A C 1
ATOM 737 O O . GLU A 1 95 ? 6.759 -9.605 -9.769 1.00 90.06 95 GLU A O 1
ATOM 742 N N . GLY A 1 96 ? 7.733 -10.536 -11.547 1.00 87.88 96 GLY A N 1
ATOM 743 C CA . GLY A 1 96 ? 6.980 -11.784 -11.458 1.00 87.88 96 GLY A CA 1
ATOM 744 C C . GLY A 1 96 ? 5.475 -11.531 -11.608 1.00 87.88 96 GLY A C 1
ATOM 745 O O . GLY A 1 96 ? 5.010 -11.164 -12.685 1.00 87.88 96 GLY A O 1
ATOM 746 N N . MET A 1 97 ? 4.704 -11.721 -10.531 1.00 85.19 97 MET A N 1
ATOM 747 C CA . MET A 1 97 ? 3.254 -11.451 -10.497 1.00 85.19 97 MET A CA 1
ATOM 748 C C . MET A 1 97 ? 2.887 -9.988 -10.186 1.00 85.19 97 MET A C 1
ATOM 750 O O . MET A 1 97 ? 1.707 -9.643 -10.159 1.00 85.19 97 MET A O 1
ATOM 754 N N . TRP A 1 98 ? 3.874 -9.140 -9.899 1.00 89.25 98 TRP A N 1
ATOM 755 C CA . TRP A 1 98 ? 3.662 -7.765 -9.462 1.00 89.25 98 TRP A CA 1
ATOM 756 C C . TRP A 1 98 ? 3.767 -6.796 -10.630 1.00 89.25 98 TRP A C 1
ATOM 758 O O . TRP A 1 98 ? 4.863 -6.395 -11.003 1.00 89.25 98 TRP A O 1
ATOM 768 N N . ASP A 1 99 ? 2.631 -6.393 -11.187 1.00 89.62 99 ASP A N 1
ATOM 769 C CA . ASP A 1 99 ? 2.570 -5.291 -12.149 1.00 89.62 99 ASP A CA 1
ATOM 770 C C . ASP A 1 99 ? 2.509 -3.941 -11.411 1.00 89.62 99 ASP A C 1
ATOM 772 O O . ASP A 1 99 ? 1.668 -3.739 -10.530 1.00 89.62 99 ASP A O 1
ATOM 776 N N . ALA A 1 100 ? 3.407 -3.015 -11.756 1.00 90.81 100 ALA A N 1
ATOM 777 C CA . ALA A 1 100 ? 3.521 -1.712 -11.103 1.00 90.81 100 ALA A CA 1
ATOM 778 C C . ALA A 1 100 ? 2.261 -0.851 -11.275 1.00 90.81 100 ALA A C 1
ATOM 780 O O . ALA A 1 100 ? 1.791 -0.229 -10.320 1.00 90.81 100 ALA A O 1
ATOM 781 N N . THR A 1 101 ? 1.674 -0.843 -12.475 1.00 88.50 101 THR A N 1
ATOM 782 C CA . THR A 1 101 ? 0.471 -0.049 -12.768 1.00 88.50 101 THR A CA 1
ATOM 783 C C . THR A 1 101 ? -0.697 -0.546 -11.927 1.00 88.50 101 THR A C 1
ATOM 785 O O . THR A 1 101 ? -1.422 0.237 -11.307 1.00 88.50 101 THR A O 1
ATOM 788 N N . LEU A 1 102 ? -0.852 -1.862 -11.862 1.00 88.50 102 LEU A N 1
ATOM 789 C CA . LEU A 1 102 ? -1.873 -2.537 -11.096 1.00 88.50 102 LEU A CA 1
ATOM 790 C C . LEU A 1 102 ? -1.697 -2.315 -9.590 1.00 88.50 102 LEU A C 1
ATOM 792 O O . LEU A 1 102 ? -2.628 -1.874 -8.914 1.00 88.50 102 LEU A O 1
ATOM 796 N N . ALA A 1 103 ? -0.497 -2.582 -9.072 1.00 92.25 103 ALA A N 1
ATOM 797 C CA . ALA A 1 103 ? -0.159 -2.402 -7.666 1.00 92.25 103 ALA A CA 1
ATOM 798 C C . ALA A 1 103 ? -0.383 -0.948 -7.225 1.00 92.25 103 ALA A C 1
ATOM 800 O O . ALA A 1 103 ? -1.027 -0.705 -6.204 1.00 92.25 103 ALA A O 1
ATOM 801 N N . GLY A 1 104 ? 0.069 0.026 -8.021 1.00 93.75 104 GLY A N 1
ATOM 802 C CA . GLY A 1 104 ? -0.148 1.450 -7.763 1.00 93.75 104 GLY A CA 1
ATOM 803 C C . GLY A 1 104 ? -1.631 1.826 -7.770 1.00 93.75 104 GLY A C 1
ATOM 804 O O . GLY A 1 104 ? -2.096 2.526 -6.868 1.00 93.75 104 GLY A O 1
ATOM 805 N N . THR A 1 105 ? -2.401 1.304 -8.730 1.00 92.31 105 THR A N 1
ATOM 806 C CA . THR A 1 105 ? -3.848 1.554 -8.853 1.00 92.31 105 THR A CA 1
ATOM 807 C C . THR A 1 105 ? -4.624 1.033 -7.642 1.00 92.31 105 THR A C 1
ATOM 809 O O . THR A 1 105 ? -5.470 1.743 -7.093 1.00 92.31 105 THR A O 1
ATOM 812 N N . VAL A 1 106 ? -4.326 -0.188 -7.192 1.00 93.56 106 VAL A N 1
ATOM 813 C CA . V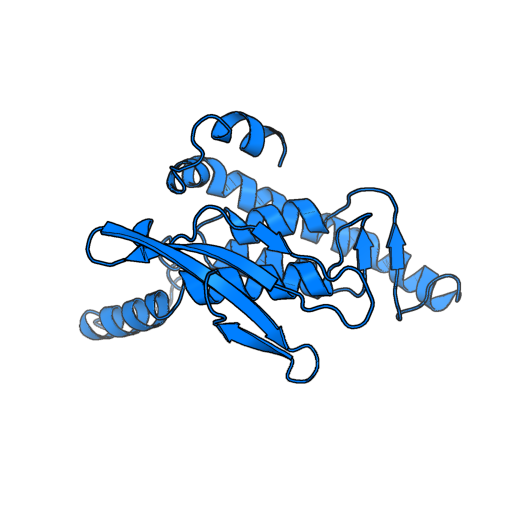AL A 1 106 ? -4.983 -0.800 -6.027 1.00 93.56 106 VAL A CA 1
ATOM 814 C C . VAL A 1 106 ? -4.557 -0.105 -4.735 1.00 93.56 106 VAL A C 1
ATOM 816 O O . VAL A 1 106 ? -5.410 0.268 -3.932 1.00 93.56 106 VAL A O 1
ATOM 819 N N . ALA A 1 107 ? -3.254 0.119 -4.537 1.00 96.50 107 ALA A N 1
ATOM 820 C CA . ALA A 1 107 ? -2.738 0.776 -3.337 1.00 96.50 107 ALA A CA 1
ATOM 821 C C . ALA A 1 107 ? -3.290 2.202 -3.180 1.00 96.50 107 ALA A C 1
ATOM 823 O O . ALA A 1 107 ? -3.657 2.602 -2.072 1.00 96.50 107 ALA A O 1
ATOM 824 N N . SER A 1 108 ? -3.412 2.939 -4.289 1.00 96.31 108 SER A N 1
ATOM 825 C CA . SER A 1 108 ? -4.036 4.266 -4.315 1.00 96.31 108 SER A CA 1
ATOM 826 C C . SER A 1 108 ? -5.491 4.220 -3.872 1.00 96.31 108 SER A C 1
ATOM 828 O O . SER A 1 108 ? -5.912 5.054 -3.074 1.00 96.31 108 SER A O 1
ATOM 830 N N . GLU A 1 109 ? -6.264 3.242 -4.346 1.00 96.38 109 GLU A N 1
ATOM 831 C CA . GLU A 1 109 ? -7.676 3.132 -3.988 1.00 96.38 109 GLU A CA 1
ATOM 832 C C . GLU A 1 109 ? -7.878 2.692 -2.536 1.00 96.38 109 GLU A C 1
ATOM 834 O O . GLU A 1 109 ? -8.732 3.252 -1.849 1.00 96.38 109 GLU A O 1
ATOM 839 N N . VAL A 1 110 ? -7.062 1.758 -2.036 1.00 96.81 110 VAL A N 1
ATOM 840 C CA . VAL A 1 110 ? -7.044 1.389 -0.612 1.00 96.81 110 VAL A CA 1
ATOM 841 C C . VAL A 1 110 ? -6.745 2.621 0.241 1.00 96.81 110 VAL A C 1
ATOM 843 O O . VAL A 1 110 ? -7.501 2.922 1.162 1.00 96.81 110 VAL A O 1
ATOM 846 N N . MET A 1 111 ? -5.694 3.380 -0.092 1.00 97.50 111 MET A N 1
ATOM 847 C CA . MET A 1 111 ? -5.358 4.610 0.628 1.00 97.50 111 MET A CA 1
ATOM 848 C C . MET A 1 111 ? -6.495 5.630 0.565 1.00 97.50 111 MET A C 1
ATOM 850 O O . MET A 1 111 ? -6.870 6.179 1.595 1.00 97.50 111 MET A O 1
ATOM 854 N N . ARG A 1 112 ? -7.096 5.843 -0.608 1.00 96.75 112 ARG A N 1
ATOM 855 C CA . ARG A 1 112 ? -8.209 6.782 -0.789 1.00 96.75 112 ARG A CA 1
ATOM 856 C C . ARG A 1 112 ? -9.432 6.397 0.046 1.00 96.75 112 ARG A C 1
ATOM 858 O O . ARG A 1 112 ? -10.064 7.271 0.631 1.00 96.75 112 ARG A O 1
ATOM 865 N N . MET A 1 113 ? -9.782 5.112 0.090 1.00 96.19 113 MET A N 1
ATOM 866 C CA . MET A 1 113 ? -10.911 4.615 0.881 1.00 96.19 113 MET A CA 1
ATOM 867 C C . MET A 1 113 ? -10.682 4.769 2.383 1.00 96.19 113 MET A C 1
ATOM 869 O O . MET A 1 113 ? -11.597 5.166 3.097 1.00 96.19 113 MET A O 1
ATOM 873 N N . GLU A 1 114 ? -9.476 4.458 2.851 1.00 96.38 114 GLU A N 1
ATOM 874 C CA . GLU A 1 114 ? -9.110 4.579 4.259 1.00 96.38 114 GLU A CA 1
ATOM 875 C C . GLU A 1 114 ? -8.993 6.038 4.711 1.00 96.38 114 GLU A C 1
ATOM 877 O O . GLU A 1 114 ? -9.534 6.425 5.744 1.00 96.38 114 GLU A O 1
ATOM 882 N N . GLU A 1 115 ? -8.290 6.875 3.947 1.00 96.25 115 GLU A N 1
ATOM 883 C CA . GLU A 1 115 ? -8.115 8.284 4.295 1.00 96.25 115 GLU A CA 1
ATOM 884 C C . GLU A 1 115 ? -9.454 9.026 4.200 1.00 96.25 115 GLU A C 1
ATOM 886 O O . GLU A 1 115 ? -9.810 9.753 5.131 1.00 96.25 115 GLU A O 1
ATOM 891 N N . GLY A 1 116 ? -10.244 8.781 3.148 1.00 94.50 116 GLY A N 1
ATOM 892 C CA . GLY A 1 116 ? -11.536 9.430 2.933 1.00 94.50 116 GLY A CA 1
ATOM 893 C C . GLY A 1 116 ? -11.439 10.943 3.141 1.00 94.50 116 GLY A C 1
ATOM 894 O O . GLY A 1 116 ? -10.556 11.601 2.604 1.00 94.50 116 GLY A O 1
ATOM 895 N N . ASP A 1 117 ? -12.307 11.479 3.992 1.00 93.00 117 ASP A N 1
ATOM 896 C CA . ASP A 1 117 ? -12.324 12.893 4.385 1.00 93.00 117 ASP A CA 1
ATOM 897 C C . ASP A 1 117 ? -11.521 13.217 5.663 1.00 93.00 117 ASP A C 1
ATOM 899 O O . ASP A 1 117 ? -11.649 14.305 6.227 1.00 93.00 117 ASP A O 1
ATOM 903 N N . PHE A 1 118 ? -10.715 12.280 6.176 1.00 93.69 118 PHE A N 1
ATOM 904 C CA . PHE A 1 118 ? -10.035 12.428 7.468 1.00 93.69 118 PHE A CA 1
ATOM 905 C C . PHE A 1 118 ? -9.143 13.671 7.500 1.00 93.69 118 PHE A C 1
ATOM 907 O O . PHE A 1 118 ? -9.283 14.527 8.374 1.00 93.69 118 PHE A O 1
ATOM 914 N N . TYR A 1 119 ? -8.237 13.783 6.528 1.00 91.44 119 TYR A N 1
ATOM 915 C CA . TYR A 1 119 ? -7.249 14.859 6.479 1.00 91.44 119 TYR A CA 1
ATOM 916 C C . TYR A 1 119 ? -7.851 16.210 6.070 1.00 91.44 119 TYR A C 1
ATOM 918 O O . TYR A 1 119 ? -7.333 17.251 6.480 1.00 91.44 119 TYR A O 1
ATOM 926 N N . GLU A 1 120 ? -8.977 16.206 5.352 1.00 90.50 120 GLU A N 1
ATOM 927 C CA . GLU A 1 120 ? -9.766 17.412 5.076 1.00 90.50 120 GLU A CA 1
ATOM 928 C C . GLU A 1 120 ? -10.358 17.963 6.380 1.00 90.50 120 GLU A C 1
ATOM 930 O O . GLU A 1 120 ? -10.133 19.123 6.727 1.00 90.50 120 GLU A O 1
ATOM 935 N N . ARG A 1 121 ? -11.011 17.103 7.176 1.00 88.31 121 ARG A N 1
ATOM 936 C CA . ARG A 1 121 ? -11.591 17.478 8.476 1.00 88.31 121 ARG A CA 1
ATOM 937 C C . ARG A 1 121 ? -10.541 17.963 9.476 1.00 88.31 121 ARG A C 1
ATOM 939 O O . ARG A 1 121 ? -10.791 18.932 10.189 1.00 88.31 121 ARG A O 1
ATOM 946 N N . VAL A 1 122 ? -9.371 17.318 9.529 1.00 86.19 122 VAL A N 1
ATOM 947 C CA . VAL A 1 122 ? -8.254 17.743 10.397 1.00 86.19 122 VAL A CA 1
ATOM 948 C C . VAL A 1 122 ? -7.756 19.135 10.000 1.00 86.19 122 VAL A C 1
ATOM 950 O O . VAL A 1 122 ? -7.575 19.995 10.861 1.00 86.19 122 VAL A O 1
ATOM 953 N N . SER A 1 123 ? -7.582 19.379 8.699 1.00 82.69 123 SER A N 1
ATOM 954 C CA . SER A 1 123 ? -7.148 20.682 8.179 1.00 82.69 123 SER A CA 1
ATOM 955 C C . SER A 1 123 ? -8.153 21.793 8.503 1.00 82.69 123 SER A C 1
ATOM 957 O O . SER A 1 123 ? -7.755 22.874 8.938 1.00 82.69 123 SER A O 1
ATOM 959 N N . SER A 1 124 ? -9.455 21.523 8.357 1.00 79.44 124 SER A N 1
ATOM 960 C CA . SER A 1 124 ? -10.518 22.476 8.697 1.00 79.44 124 SER A CA 1
ATOM 961 C C . SER A 1 124 ? -10.646 22.721 10.204 1.00 79.44 124 SER A C 1
ATOM 963 O O . SER A 1 124 ? -10.840 23.861 10.617 1.00 79.44 124 SER A O 1
ATOM 965 N N . GLY A 1 125 ? -10.500 21.687 11.040 1.00 67.69 125 GLY A N 1
ATOM 966 C CA . GLY A 1 125 ? -10.561 21.816 12.502 1.00 67.69 125 GLY A CA 1
ATOM 967 C C . GLY A 1 125 ? -9.407 22.637 13.088 1.00 67.69 125 GLY A C 1
ATOM 968 O O . GLY A 1 125 ? -9.620 23.440 13.996 1.00 67.69 125 GLY A O 1
ATOM 969 N N . ASN A 1 126 ? -8.203 22.511 12.522 1.00 59.62 126 ASN A N 1
ATOM 970 C CA . ASN A 1 126 ? -7.031 23.282 12.950 1.00 59.62 126 ASN A CA 1
ATOM 971 C C . ASN A 1 126 ? -7.123 24.777 12.597 1.00 59.62 126 ASN A C 1
ATOM 973 O O . ASN A 1 126 ? -6.543 25.599 13.305 1.00 59.62 126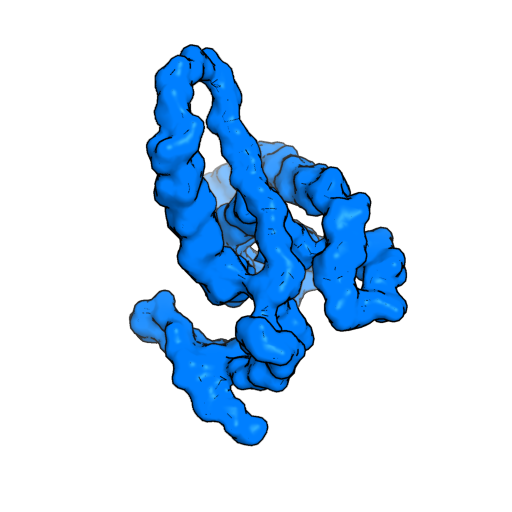 ASN A O 1
ATOM 977 N N . GLN A 1 127 ? -7.873 25.159 11.553 1.00 55.38 127 GLN A N 1
ATOM 978 C CA . GLN A 1 127 ? -8.109 26.577 11.241 1.00 55.38 127 GLN A CA 1
ATOM 979 C C . GLN A 1 127 ? -9.007 27.275 12.273 1.00 55.38 127 GLN A C 1
ATOM 981 O O . GLN A 1 127 ? -8.853 28.474 12.490 1.00 55.38 127 GLN A O 1
ATOM 986 N N . VAL A 1 128 ? -9.906 26.548 12.947 1.00 54.22 128 VAL A N 1
ATOM 987 C CA . VAL A 1 128 ? -10.816 27.125 13.958 1.00 54.22 128 VAL A CA 1
ATOM 988 C C . VAL A 1 128 ? -10.085 27.442 15.274 1.00 54.22 128 VAL A C 1
ATOM 990 O O . VAL A 1 128 ? -10.518 28.312 16.025 1.00 54.22 128 VAL A O 1
ATOM 993 N N . LEU A 1 129 ? -8.952 26.781 15.541 1.00 56.44 129 LEU A N 1
ATOM 994 C CA . LEU A 1 129 ? -8.175 26.904 16.785 1.00 56.44 129 LEU A CA 1
ATOM 995 C C . LEU A 1 129 ? -6.845 27.680 16.633 1.00 56.44 129 LEU A C 1
ATOM 997 O O . LEU A 1 129 ? -6.120 27.840 17.612 1.00 56.44 129 LEU A O 1
ATOM 1001 N N . GLY A 1 130 ? -6.506 28.176 15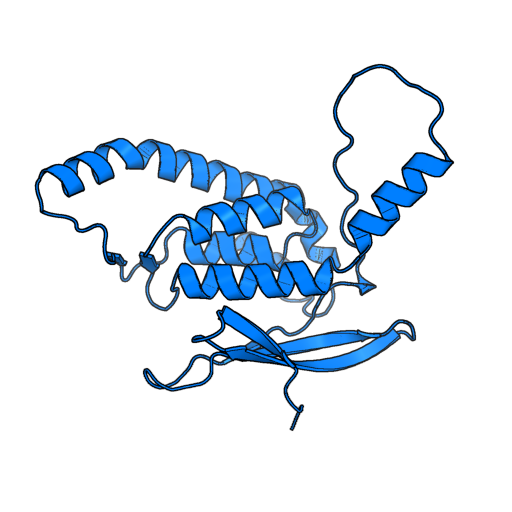.437 1.00 50.47 130 GLY A N 1
ATOM 1002 C CA . GLY A 1 130 ? -5.177 28.722 15.131 1.00 50.47 130 GLY A CA 1
ATOM 1003 C C . GLY A 1 130 ? -5.079 30.249 15.068 1.00 50.47 130 GLY A C 1
ATOM 1004 O O . GLY A 1 130 ? -5.175 30.843 13.996 1.00 50.47 130 GLY A O 1
ATOM 1005 N N . THR A 1 131 ? -4.769 30.886 16.199 1.00 50.75 131 THR A N 1
ATOM 1006 C CA . THR A 1 131 ? -4.049 32.172 16.247 1.00 50.75 131 THR A CA 1
ATOM 1007 C C . THR A 1 131 ? -2.723 32.089 15.481 1.00 50.75 131 THR A C 1
ATOM 1009 O O . THR A 1 131 ? -1.990 31.111 15.608 1.00 50.75 131 THR A O 1
ATOM 1012 N N . LYS A 1 132 ? -2.403 33.144 14.717 1.00 53.44 132 LYS A N 1
ATOM 1013 C CA . LYS A 1 132 ? -1.156 33.337 13.950 1.00 53.44 132 LYS A CA 1
ATOM 1014 C C . LYS A 1 132 ? 0.102 32.938 14.745 1.00 53.44 132 LYS A C 1
ATOM 1016 O O . LYS A 1 132 ? 0.427 33.590 15.733 1.00 53.44 132 LYS A O 1
ATOM 1021 N N . GLY A 1 133 ? 0.841 31.944 14.252 1.00 46.31 133 GLY A N 1
ATOM 1022 C CA . GLY A 1 133 ? 2.183 31.569 14.708 1.00 46.31 133 GLY A CA 1
ATOM 1023 C C . GLY A 1 133 ? 3.143 31.439 13.522 1.00 46.31 133 GLY A C 1
ATOM 1024 O O . GLY A 1 133 ? 2.727 31.051 12.434 1.00 46.31 133 GLY A O 1
ATOM 1025 N N . LEU A 1 134 ? 4.395 31.854 13.732 1.00 52.31 134 LEU A N 1
ATOM 1026 C CA . LEU A 1 134 ? 5.454 32.035 12.734 1.00 52.31 134 LEU A CA 1
ATOM 1027 C C . LEU A 1 134 ? 5.802 30.761 11.943 1.00 52.31 134 LEU A C 1
ATOM 1029 O O . LEU A 1 134 ? 5.704 29.649 12.451 1.00 52.31 134 LEU A O 1
ATOM 1033 N N . ALA A 1 135 ? 6.276 30.970 10.711 1.00 56.28 135 ALA A N 1
ATOM 1034 C CA . ALA A 1 135 ? 6.765 29.952 9.787 1.00 56.28 135 ALA A CA 1
ATOM 1035 C C . ALA A 1 135 ? 7.860 29.063 10.410 1.00 56.28 135 ALA A C 1
ATOM 1037 O O . ALA A 1 135 ? 9.017 29.460 10.515 1.00 56.28 135 ALA A O 1
ATOM 1038 N N . GLY A 1 136 ? 7.478 27.847 10.784 1.00 51.69 136 GLY A N 1
ATOM 1039 C CA . GLY A 1 136 ? 8.356 26.745 11.157 1.00 51.69 136 GLY A CA 1
ATOM 1040 C C . GLY A 1 136 ? 7.599 25.447 10.894 1.00 51.69 136 GLY A C 1
ATOM 1041 O O . GLY A 1 136 ? 6.436 25.370 11.268 1.00 51.69 136 GLY A O 1
ATOM 1042 N N . GLU A 1 137 ? 8.227 24.527 10.156 1.00 50.75 137 GLU A N 1
ATOM 1043 C CA . GLU A 1 137 ? 7.801 23.156 9.809 1.00 50.75 137 GLU A CA 1
ATOM 1044 C C . GLU A 1 137 ? 6.286 22.887 9.745 1.00 50.75 137 GLU A C 1
ATOM 1046 O O . GLU A 1 137 ? 5.594 22.810 10.758 1.00 50.75 137 GLU A O 1
ATOM 1051 N N . GLN A 1 138 ? 5.764 22.652 8.532 1.00 55.44 138 GLN A N 1
ATOM 1052 C CA . GLN A 1 138 ? 4.399 22.143 8.369 1.00 55.44 138 GLN A CA 1
ATOM 1053 C C . GLN A 1 138 ? 4.216 20.895 9.254 1.00 55.44 138 GLN A C 1
ATOM 1055 O O . GLN A 1 138 ? 4.968 19.930 9.079 1.00 55.44 138 GLN A O 1
ATOM 1060 N N . PRO A 1 139 ? 3.255 20.891 10.198 1.00 69.38 139 PRO A N 1
ATOM 1061 C CA . PRO A 1 139 ? 3.061 19.767 11.098 1.00 69.38 139 PRO A CA 1
ATOM 1062 C C . PRO A 1 139 ? 2.824 18.495 10.290 1.00 69.38 139 PRO A C 1
ATOM 1064 O O . PRO A 1 139 ? 1.968 18.466 9.403 1.00 69.38 139 PRO A O 1
ATOM 1067 N N . THR A 1 140 ? 3.569 17.428 10.587 1.00 78.06 140 THR A N 1
ATOM 1068 C CA . THR A 1 140 ? 3.327 16.135 9.940 1.00 78.06 140 THR A CA 1
ATOM 1069 C C . THR A 1 140 ? 1.880 15.711 10.201 1.00 78.06 140 THR A C 1
ATOM 1071 O O . THR A 1 140 ? 1.470 15.730 11.368 1.00 78.06 140 THR A O 1
ATOM 1074 N N . PRO A 1 141 ? 1.110 15.296 9.176 1.00 84.81 141 PRO A N 1
ATOM 1075 C CA . PRO A 1 141 ? -0.273 14.886 9.376 1.00 84.81 141 PRO A CA 1
ATOM 1076 C C . PRO A 1 141 ? -0.397 13.782 10.438 1.00 84.81 141 PRO A C 1
ATOM 1078 O O . PRO A 1 141 ? 0.494 12.925 10.546 1.00 84.81 141 PRO A O 1
ATOM 1081 N N . PRO A 1 142 ? -1.494 13.763 11.218 1.00 91.62 142 PRO A N 1
ATOM 1082 C CA . PRO A 1 142 ? -1.707 12.729 12.220 1.00 91.62 142 PRO A CA 1
ATOM 1083 C C . PRO A 1 142 ? -1.757 11.336 11.583 1.00 91.62 142 PRO A C 1
ATOM 1085 O O . PRO A 1 142 ? -2.111 11.160 10.413 1.00 91.62 142 PRO A O 1
ATOM 1088 N N . THR A 1 143 ? -1.394 10.326 12.371 1.00 94.06 143 THR A N 1
ATOM 1089 C CA . THR A 1 143 ? -1.512 8.924 11.956 1.00 94.06 143 THR A CA 1
ATOM 1090 C C . THR A 1 143 ? -2.984 8.575 11.732 1.00 94.06 143 THR A C 1
ATOM 1092 O O . THR A 1 143 ? -3.839 8.994 12.514 1.00 94.06 143 THR A O 1
ATOM 1095 N N . LEU A 1 144 ? -3.277 7.812 10.677 1.00 94.62 144 LEU A N 1
ATOM 1096 C CA . LEU A 1 144 ? -4.642 7.406 10.362 1.00 94.62 144 LEU A CA 1
ATOM 1097 C C . LEU A 1 144 ? -5.259 6.574 11.515 1.00 94.62 144 LEU A C 1
ATOM 1099 O O . LEU A 1 144 ? -4.624 5.619 11.971 1.00 94.62 144 LEU A O 1
ATOM 1103 N N . PRO A 1 145 ? -6.483 6.892 11.978 1.00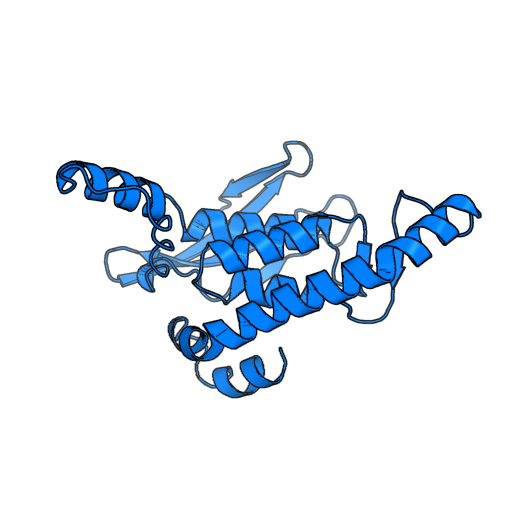 93.75 145 PRO A N 1
ATOM 1104 C CA . PRO A 1 145 ? -7.195 6.118 12.994 1.00 93.75 145 PRO A CA 1
ATOM 1105 C C . PRO A 1 145 ? -7.450 4.653 12.601 1.00 93.75 145 PRO A C 1
ATOM 1107 O O . PRO A 1 145 ? -7.571 4.314 11.425 1.00 93.75 145 PRO A O 1
ATOM 1110 N N . ASN A 1 146 ? -7.545 3.764 13.597 1.00 92.25 146 ASN A N 1
ATOM 1111 C CA . ASN A 1 146 ? -7.702 2.318 13.376 1.00 92.25 146 ASN A CA 1
ATOM 1112 C C . ASN A 1 146 ? -9.065 1.925 12.783 1.00 92.25 146 ASN A C 1
ATOM 1114 O O . ASN A 1 146 ? -9.174 0.959 12.037 1.00 92.25 146 ASN A O 1
ATOM 1118 N N . ASP A 1 147 ? -10.121 2.654 13.126 1.00 91.88 147 ASP A N 1
ATOM 1119 C CA . ASP A 1 147 ? -11.478 2.451 12.611 1.00 91.88 147 ASP A CA 1
ATOM 1120 C C . ASP A 1 147 ? -11.603 2.740 11.112 1.00 91.88 147 ASP A C 1
ATOM 1122 O O . ASP A 1 147 ? -12.511 2.226 10.468 1.00 91.88 147 ASP A O 1
ATOM 1126 N N . ARG A 1 148 ? -10.653 3.484 10.541 1.00 93.62 148 ARG A N 1
ATOM 1127 C CA . ARG A 1 148 ? -10.585 3.746 9.102 1.00 93.62 148 ARG A CA 1
ATOM 1128 C C . ARG A 1 148 ? -9.836 2.684 8.301 1.00 93.62 148 ARG A C 1
ATOM 1130 O O . ARG A 1 148 ? -9.859 2.741 7.077 1.00 93.62 148 ARG A O 1
ATOM 1137 N N . ARG A 1 149 ? -9.160 1.738 8.958 1.00 94.44 149 ARG A N 1
ATOM 1138 C CA . ARG A 1 149 ? -8.351 0.715 8.285 1.00 94.44 149 ARG A CA 1
ATOM 1139 C C . ARG A 1 149 ? -9.231 -0.333 7.617 1.00 94.44 149 ARG A C 1
ATOM 1141 O O . ARG A 1 149 ? -10.179 -0.835 8.223 1.00 94.44 149 ARG A O 1
ATOM 1148 N N . LEU A 1 150 ? -8.895 -0.674 6.377 1.00 94.44 150 LEU A N 1
ATOM 1149 C CA . LEU A 1 150 ? -9.524 -1.786 5.677 1.00 94.44 150 LEU A CA 1
ATOM 1150 C C . LEU A 1 150 ? -8.838 -3.090 6.082 1.00 94.44 150 LEU A C 1
ATOM 1152 O O . LEU A 1 150 ? -7.614 -3.174 6.159 1.00 94.44 150 LEU A O 1
ATOM 1156 N N . LEU A 1 151 ? -9.643 -4.118 6.315 1.00 92.88 151 LEU A N 1
ATOM 1157 C CA . LEU A 1 151 ? -9.200 -5.430 6.764 1.00 92.88 151 LEU A CA 1
ATOM 1158 C C . LEU A 1 151 ? -9.380 -6.455 5.644 1.00 92.88 151 LEU A C 1
ATOM 1160 O O . LEU A 1 151 ? -10.228 -6.298 4.763 1.00 92.88 151 LEU A O 1
ATOM 1164 N N . ASN A 1 152 ? -8.593 -7.532 5.696 1.00 90.56 152 ASN A N 1
ATOM 1165 C CA . ASN A 1 152 ? -8.748 -8.699 4.822 1.00 90.56 152 ASN A CA 1
ATOM 1166 C C . ASN A 1 152 ? -8.799 -8.365 3.320 1.00 90.56 152 ASN A C 1
ATOM 1168 O O . ASN A 1 152 ? -9.598 -8.944 2.580 1.00 90.56 152 ASN A O 1
ATOM 1172 N N . ILE A 1 153 ? -7.953 -7.429 2.872 1.00 92.25 153 ILE A N 1
ATOM 1173 C CA . ILE A 1 153 ? -7.856 -7.052 1.459 1.00 92.25 153 ILE A CA 1
ATOM 1174 C C . ILE A 1 153 ? -7.466 -8.274 0.620 1.00 92.25 153 ILE A C 1
ATOM 1176 O O . ILE A 1 153 ? -6.414 -8.877 0.827 1.00 92.25 153 ILE A O 1
ATOM 1180 N N . ARG A 1 154 ? -8.313 -8.615 -0.351 1.00 90.69 154 ARG A N 1
ATOM 1181 C CA . ARG A 1 154 ? -8.097 -9.667 -1.348 1.00 90.69 154 ARG A CA 1
ATOM 1182 C C . ARG A 1 154 ? -8.179 -9.059 -2.734 1.00 90.69 154 ARG A C 1
ATOM 1184 O O . ARG A 1 154 ? -9.144 -8.357 -3.031 1.00 90.69 154 ARG A O 1
ATOM 1191 N N . LEU A 1 155 ? -7.186 -9.355 -3.563 1.00 89.25 155 LEU A N 1
ATOM 1192 C CA . LEU A 1 155 ? -7.147 -8.957 -4.962 1.00 89.25 155 LEU A CA 1
ATOM 1193 C C . LEU A 1 155 ? -7.617 -10.127 -5.831 1.00 89.25 155 LEU A C 1
ATOM 1195 O O . LEU A 1 155 ? -7.140 -11.248 -5.671 1.00 89.25 155 LEU A O 1
ATOM 1199 N N . LEU A 1 156 ? -8.549 -9.853 -6.731 1.00 84.69 156 LEU A N 1
ATOM 1200 C CA . LEU A 1 156 ? -8.976 -10.735 -7.806 1.00 84.69 156 LEU A CA 1
ATOM 1201 C C . LEU A 1 156 ? -8.359 -10.194 -9.089 1.00 84.69 156 LEU A C 1
ATOM 1203 O O . LEU A 1 156 ? -8.729 -9.119 -9.566 1.00 84.69 156 LEU A O 1
ATOM 1207 N N . LEU A 1 157 ? -7.368 -10.927 -9.583 1.00 78.19 157 LEU A N 1
ATOM 1208 C CA . LEU A 1 157 ? -6.739 -10.641 -10.859 1.00 78.19 157 LEU A CA 1
ATOM 1209 C C . LEU A 1 157 ? -7.628 -11.179 -11.982 1.00 78.19 157 LEU A C 1
ATOM 1211 O O . LEU A 1 157 ? -8.232 -12.238 -11.811 1.00 78.19 157 LEU A O 1
ATOM 1215 N N . PRO A 1 158 ? -7.721 -10.468 -13.109 1.00 71.69 158 PRO A N 1
ATOM 1216 C CA . PRO A 1 158 ? -8.429 -10.976 -14.269 1.00 71.69 158 PRO A CA 1
ATOM 1217 C C . PRO A 1 158 ? -7.682 -12.178 -14.868 1.00 71.69 158 PRO A C 1
ATOM 1219 O O . PRO A 1 158 ? -6.463 -12.133 -15.026 1.00 71.69 158 PRO A O 1
ATOM 1222 N N . ASP A 1 159 ? -8.415 -13.245 -15.198 1.00 67.50 159 ASP A N 1
ATOM 1223 C CA . ASP A 1 159 ? -7.849 -14.469 -15.790 1.00 67.50 159 ASP A CA 1
ATOM 1224 C C . ASP A 1 159 ? -7.419 -14.277 -17.262 1.00 67.50 159 ASP A C 1
ATOM 1226 O O . ASP A 1 159 ? -6.621 -15.051 -17.792 1.00 67.50 159 ASP A O 1
ATOM 1230 N N . ASP A 1 160 ? -7.929 -13.240 -17.932 1.00 62.03 160 ASP A N 1
ATOM 1231 C CA . ASP A 1 160 ? -7.631 -12.891 -19.321 1.00 62.03 160 ASP A CA 1
ATOM 1232 C C . ASP A 1 160 ? -7.563 -11.361 -19.527 1.00 62.03 160 ASP A C 1
ATOM 1234 O O . ASP A 1 160 ? -7.717 -10.570 -18.597 1.00 62.03 160 ASP A O 1
ATOM 1238 N N . SER A 1 161 ? -7.327 -10.912 -20.764 1.00 54.16 161 SER A N 1
ATOM 1239 C CA . SER A 1 161 ? -7.223 -9.481 -21.109 1.00 54.16 161 SER A CA 1
ATOM 1240 C C . SER A 1 161 ? -8.551 -8.708 -20.990 1.00 54.16 161 SER A C 1
ATOM 1242 O O . SER A 1 161 ? -8.573 -7.503 -21.246 1.00 54.16 161 SER A O 1
ATOM 1244 N N . ILE A 1 162 ? -9.654 -9.394 -20.665 1.00 52.53 162 ILE A N 1
ATOM 1245 C CA . ILE A 1 162 ? -11.030 -8.875 -20.620 1.00 52.53 162 ILE A CA 1
ATOM 1246 C C . ILE A 1 162 ? -11.592 -8.915 -19.187 1.00 52.53 162 ILE A C 1
ATOM 1248 O O . ILE A 1 162 ? -12.570 -8.227 -18.894 1.00 52.53 162 ILE A O 1
ATOM 1252 N N . GLY A 1 163 ? -10.980 -9.688 -18.290 1.00 60.34 163 GLY A N 1
ATOM 1253 C CA . GLY A 1 163 ? -11.457 -9.882 -16.933 1.00 60.34 163 GLY A CA 1
ATOM 1254 C C . GLY A 1 163 ? -11.502 -8.594 -16.109 1.00 60.34 163 GLY A C 1
ATOM 1255 O O . GLY A 1 163 ? -10.753 -7.635 -16.314 1.00 60.34 163 GLY A O 1
ATOM 1256 N N . GLU A 1 164 ? -12.386 -8.598 -15.117 1.00 73.50 164 GLU A N 1
ATOM 1257 C CA . GLU A 1 164 ? -12.529 -7.503 -14.167 1.00 73.50 164 GLU A CA 1
ATOM 1258 C C . GLU A 1 164 ? -11.471 -7.605 -13.067 1.00 73.50 164 GLU A C 1
ATOM 1260 O O . GLU A 1 164 ? -11.529 -8.483 -12.204 1.00 73.50 164 GLU A O 1
ATOM 1265 N N . LEU A 1 165 ? -10.535 -6.655 -13.046 1.00 86.06 165 LEU A N 1
ATOM 1266 C CA . LEU A 1 165 ? -9.742 -6.407 -11.852 1.00 86.06 165 LEU A CA 1
ATOM 1267 C C . LEU A 1 165 ? -10.687 -6.007 -10.717 1.00 86.06 165 LEU A C 1
ATOM 1269 O O . LEU A 1 165 ? -11.400 -5.008 -10.812 1.00 86.06 165 LEU A O 1
ATOM 1273 N N . ALA A 1 166 ? -10.650 -6.739 -9.612 1.00 89.06 166 ALA A N 1
ATOM 1274 C CA . ALA A 1 166 ? -11.437 -6.405 -8.440 1.00 89.06 166 ALA A CA 1
ATOM 1275 C C . ALA A 1 166 ? -10.606 -6.533 -7.169 1.00 89.06 166 ALA A C 1
ATOM 1277 O O . ALA A 1 166 ? -9.711 -7.365 -7.078 1.00 89.06 166 ALA A O 1
ATOM 1278 N N . PHE A 1 167 ? -10.936 -5.754 -6.146 1.00 91.94 167 PHE A N 1
ATOM 1279 C CA . PHE A 1 167 ? -10.505 -6.075 -4.791 1.00 91.94 167 PHE A CA 1
ATOM 1280 C C . PHE A 1 167 ? -11.681 -6.025 -3.830 1.00 91.94 167 PHE A C 1
ATOM 1282 O O . PHE A 1 167 ? -12.667 -5.313 -4.027 1.00 91.94 167 PHE A O 1
ATOM 1289 N N . SER A 1 168 ? -11.578 -6.819 -2.779 1.00 94.12 168 SER A N 1
ATOM 1290 C CA . SER A 1 168 ? -12.576 -6.920 -1.724 1.00 94.12 168 SER A CA 1
ATOM 1291 C C . SER A 1 168 ? -11.907 -6.874 -0.367 1.00 94.12 168 SER A C 1
ATOM 1293 O O . SER A 1 168 ? -10.722 -7.173 -0.250 1.00 94.12 168 SER A O 1
ATOM 1295 N N . GLY A 1 169 ? -12.673 -6.556 0.662 1.00 94.00 169 GLY A N 1
ATOM 1296 C CA . GLY A 1 169 ? -12.213 -6.606 2.040 1.00 94.00 169 GLY A CA 1
ATOM 1297 C C . GLY A 1 169 ? -13.360 -6.339 2.994 1.00 94.00 169 GLY A C 1
ATOM 1298 O O . GLY A 1 169 ? -14.530 -6.376 2.607 1.00 94.00 169 GLY A O 1
ATOM 1299 N N . THR A 1 170 ? -13.028 -6.041 4.239 1.00 94.75 170 THR A N 1
ATOM 1300 C CA . THR A 1 170 ? -13.987 -5.600 5.248 1.00 94.75 170 THR A CA 1
ATOM 1301 C C . THR A 1 170 ? -13.620 -4.208 5.745 1.00 94.75 170 THR A C 1
ATOM 1303 O O . THR A 1 170 ? -12.449 -3.863 5.888 1.00 94.75 170 THR A O 1
ATOM 1306 N N . MET A 1 171 ? -14.633 -3.382 5.980 1.00 92.81 171 MET A N 1
ATOM 1307 C CA . MET A 1 171 ? -14.490 -2.062 6.593 1.00 92.81 171 MET A CA 1
ATOM 1308 C C . MET A 1 171 ? -15.220 -2.035 7.929 1.00 92.81 171 MET A C 1
ATOM 1310 O O . MET A 1 171 ? -16.236 -2.715 8.093 1.00 92.81 171 MET A O 1
ATOM 1314 N N . ARG A 1 172 ? -14.708 -1.251 8.878 1.00 91.06 172 ARG A N 1
ATOM 1315 C CA . ARG 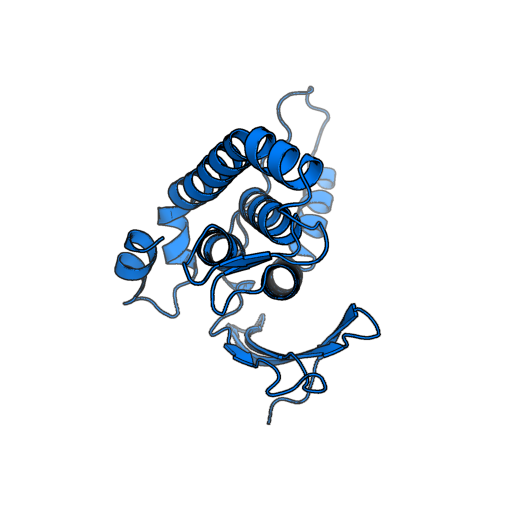A 1 172 ? -15.366 -1.038 10.166 1.00 91.06 172 ARG A CA 1
ATOM 1316 C C . ARG A 1 172 ? -16.377 0.100 10.037 1.00 91.06 172 ARG A C 1
ATOM 1318 O O . ARG A 1 172 ? -16.043 1.199 9.605 1.00 91.06 172 ARG A O 1
ATOM 1325 N N . CYS A 1 173 ? -17.626 -0.180 10.376 1.00 88.25 173 CYS A N 1
ATOM 1326 C CA . CYS A 1 173 ? -18.688 0.810 10.446 1.00 88.25 173 CYS A CA 1
ATOM 1327 C C . CYS A 1 173 ? -18.585 1.625 11.751 1.00 88.25 173 CYS A C 1
ATOM 1329 O O . CYS A 1 173 ? -17.961 1.169 12.712 1.00 88.25 173 CYS A O 1
ATOM 1331 N N . PRO A 1 174 ? -19.200 2.823 11.822 1.00 85.44 174 PRO A N 1
ATOM 1332 C CA . PRO A 1 174 ? -19.160 3.665 13.024 1.00 85.44 174 PRO A CA 1
ATOM 1333 C C . PRO A 1 174 ? -19.736 3.006 14.286 1.00 85.44 174 PRO A C 1
ATOM 1335 O O . PRO A 1 174 ? -19.361 3.370 15.395 1.00 85.44 174 PRO A O 1
ATOM 1338 N N . ASP A 1 175 ? -20.632 2.032 14.124 1.00 89.12 175 ASP A N 1
ATOM 1339 C CA . ASP A 1 175 ? -21.204 1.219 15.204 1.00 89.12 175 ASP A CA 1
ATOM 1340 C C . ASP A 1 175 ? -20.280 0.070 15.663 1.00 89.12 175 ASP A C 1
ATOM 1342 O O . ASP A 1 175 ? -20.640 -0.707 16.544 1.00 89.12 175 ASP A O 1
ATOM 1346 N N . GLY A 1 176 ? -19.088 -0.048 15.067 1.00 86.00 176 GLY A N 1
ATOM 1347 C CA . GLY A 1 176 ? -18.104 -1.093 15.340 1.00 86.00 176 GLY A CA 1
ATOM 1348 C C . GLY A 1 176 ? -18.303 -2.381 14.539 1.00 86.00 176 GLY A C 1
ATOM 1349 O O . GLY A 1 176 ? -17.429 -3.249 14.585 1.00 86.00 176 GLY A O 1
ATOM 1350 N N . THR A 1 177 ? -19.396 -2.517 13.781 1.00 91.75 177 THR A N 1
ATOM 1351 C CA . THR A 1 177 ? -19.644 -3.708 12.958 1.00 91.75 177 THR A CA 1
ATOM 1352 C C . THR A 1 177 ? -18.684 -3.776 11.770 1.00 91.75 177 THR A C 1
ATOM 1354 O O . THR A 1 177 ? -18.162 -2.762 11.304 1.00 91.75 177 THR A O 1
ATOM 1357 N N . LEU A 1 178 ? -18.414 -4.985 11.274 1.00 92.50 178 LEU A N 1
ATOM 1358 C CA . LEU A 1 178 ? -17.602 -5.189 10.075 1.00 92.50 178 LEU A CA 1
ATOM 1359 C C . LEU A 1 178 ? -18.512 -5.446 8.880 1.00 92.50 178 LEU A C 1
ATOM 1361 O O . LEU A 1 178 ? -19.306 -6.386 8.889 1.00 92.50 178 LEU A O 1
ATOM 1365 N N . LYS A 1 179 ? -18.359 -4.639 7.830 1.00 93.69 179 LYS A N 1
ATOM 1366 C CA . LYS A 1 179 ? -19.117 -4.782 6.589 1.00 93.69 179 LYS A CA 1
ATOM 1367 C C . LYS A 1 179 ? -18.189 -5.187 5.444 1.00 93.69 179 LYS A C 1
ATOM 1369 O O . LYS A 1 179 ? -17.188 -4.500 5.216 1.00 93.69 179 LYS A O 1
ATOM 1374 N N . PRO A 1 180 ? -18.491 -6.270 4.707 1.00 95.50 180 PRO A N 1
ATOM 1375 C CA . PRO A 1 180 ? -17.727 -6.615 3.522 1.00 95.50 180 PRO A CA 1
ATOM 1376 C C . PRO A 1 180 ? -17.981 -5.604 2.403 1.00 95.50 180 PRO A C 1
ATOM 1378 O O . PRO A 1 180 ? -19.055 -5.006 2.300 1.00 95.50 180 PRO A O 1
ATOM 1381 N N . PHE A 1 181 ? -16.991 -5.433 1.539 1.00 94.06 181 PHE A N 1
ATOM 1382 C CA . PHE A 1 181 ? -17.110 -4.645 0.325 1.00 94.06 181 PHE A CA 1
ATOM 1383 C C . PHE A 1 181 ? -16.369 -5.327 -0.822 1.00 94.06 181 PHE A C 1
ATOM 1385 O O . PHE A 1 181 ? -15.390 -6.045 -0.614 1.00 94.06 181 PHE A O 1
ATOM 1392 N N . LYS A 1 182 ? -16.817 -5.048 -2.045 1.00 93.81 182 LYS A N 1
ATOM 1393 C CA . LYS A 1 182 ? -16.123 -5.390 -3.282 1.00 93.81 182 LYS A CA 1
ATOM 1394 C C . LYS A 1 182 ? -16.101 -4.159 -4.176 1.00 93.81 182 LYS A C 1
ATOM 1396 O O . LYS A 1 182 ? -17.110 -3.461 -4.300 1.00 93.81 182 LYS A O 1
ATOM 1401 N N . LYS A 1 183 ? -14.955 -3.899 -4.793 1.00 93.19 183 LYS A N 1
ATOM 1402 C CA . LYS A 1 183 ? -14.793 -2.886 -5.826 1.00 93.19 183 LYS A CA 1
ATOM 1403 C C . LYS A 1 183 ? -14.232 -3.509 -7.088 1.00 93.19 183 LYS A C 1
ATOM 1405 O O . LYS A 1 183 ? -13.345 -4.353 -7.016 1.00 93.19 183 LYS A O 1
ATOM 1410 N N . VAL A 1 184 ? -14.765 -3.075 -8.218 1.00 91.69 184 VAL A N 1
ATOM 1411 C CA . VAL A 1 184 ? -14.339 -3.481 -9.555 1.00 91.69 184 VAL A CA 1
ATOM 1412 C C . VAL A 1 184 ? -13.715 -2.274 -10.242 1.00 91.69 184 VAL A C 1
ATOM 1414 O O . VAL A 1 184 ? -14.209 -1.150 -10.100 1.00 91.69 184 VAL A O 1
ATOM 1417 N N . TYR A 1 185 ? -12.607 -2.504 -10.935 1.00 89.75 185 TYR A N 1
ATOM 1418 C CA . TYR A 1 185 ? -11.906 -1.494 -11.703 1.00 89.75 185 TYR A CA 1
ATOM 1419 C C . TYR A 1 185 ? -12.398 -1.499 -13.143 1.00 89.75 185 TYR A C 1
ATOM 1421 O O . TYR A 1 185 ? -12.254 -2.485 -13.866 1.00 89.75 185 TYR A O 1
ATOM 1429 N N . ASP A 1 186 ? -12.939 -0.367 -13.573 1.00 85.12 186 ASP A N 1
ATOM 1430 C CA . ASP A 1 186 ? -13.222 -0.122 -14.975 1.00 85.12 186 ASP A CA 1
ATOM 1431 C C . ASP A 1 186 ? -11.947 0.406 -15.640 1.00 85.12 186 ASP A C 1
ATOM 1433 O O . ASP A 1 186 ? -11.586 1.577 -15.490 1.00 85.12 186 ASP A O 1
ATOM 1437 N N . ALA A 1 187 ? -11.261 -0.456 -16.392 1.00 78.56 187 ALA A N 1
ATOM 1438 C CA . ALA A 1 187 ? -10.039 -0.088 -17.102 1.00 78.56 187 ALA A CA 1
ATOM 1439 C C . ALA A 1 187 ? -10.265 0.982 -18.189 1.00 78.56 187 ALA A C 1
ATOM 1441 O O . ALA A 1 187 ? -9.350 1.752 -18.482 1.00 78.56 187 ALA A O 1
ATOM 1442 N N . LYS A 1 188 ? -11.474 1.077 -18.767 1.00 77.56 188 LYS A N 1
ATOM 1443 C CA . LYS A 1 188 ? -11.799 2.071 -19.806 1.00 77.56 188 LYS A CA 1
ATOM 1444 C C . LYS A 1 188 ? -11.939 3.459 -19.197 1.00 77.56 188 LYS A C 1
ATOM 1446 O O . LYS A 1 188 ? -11.378 4.420 -19.715 1.00 77.56 188 LYS A O 1
ATOM 1451 N N . ASN A 1 189 ? -12.666 3.552 -18.087 1.00 82.19 189 ASN A N 1
ATOM 1452 C CA . ASN A 1 189 ? -12.923 4.815 -17.393 1.00 82.19 189 ASN A CA 1
ATOM 1453 C C . ASN A 1 189 ? -11.888 5.131 -16.303 1.00 82.19 189 ASN A C 1
ATOM 1455 O O . ASN A 1 189 ? -11.950 6.193 -15.682 1.00 82.19 189 ASN A O 1
ATOM 1459 N N . ARG A 1 190 ? -10.939 4.215 -16.074 1.00 82.88 190 ARG A N 1
ATOM 1460 C CA . ARG A 1 190 ? -9.872 4.288 -15.067 1.00 82.88 190 ARG A CA 1
ATOM 1461 C C . ARG A 1 190 ? -10.401 4.623 -13.673 1.00 82.88 190 ARG A C 1
ATOM 1463 O O . ARG A 1 190 ? -9.790 5.404 -12.943 1.00 82.88 190 ARG A O 1
ATOM 1470 N N . ASN A 1 191 ? -11.542 4.048 -13.305 1.00 88.19 191 ASN A N 1
ATOM 1471 C CA . ASN A 1 191 ? -12.212 4.331 -12.043 1.00 88.19 191 ASN A CA 1
ATOM 1472 C C . ASN A 1 191 ? -12.618 3.047 -11.315 1.00 88.19 191 ASN A C 1
ATOM 1474 O O . ASN A 1 191 ? -12.648 1.960 -11.887 1.00 88.19 191 ASN A O 1
ATOM 1478 N N . TRP A 1 192 ? -12.923 3.190 -10.027 1.00 91.25 192 TRP A N 1
ATOM 1479 C CA . TRP A 1 192 ? -13.383 2.083 -9.207 1.00 91.25 192 TRP A CA 1
ATOM 1480 C C . TRP A 1 192 ? -14.838 2.250 -8.788 1.00 91.25 192 TRP A C 1
ATOM 1482 O O . TRP A 1 192 ? -15.197 3.243 -8.145 1.00 91.25 192 TRP A O 1
ATOM 1492 N N . THR A 1 193 ? -15.644 1.219 -9.012 1.00 92.00 193 THR A N 1
ATOM 1493 C CA . THR A 1 193 ? -17.060 1.186 -8.626 1.00 92.00 193 THR A CA 1
ATOM 1494 C C . THR A 1 193 ? -17.314 0.121 -7.565 1.00 92.00 193 THR A C 1
ATOM 1496 O O . THR A 1 193 ? -16.596 -0.874 -7.484 1.00 92.00 193 THR A O 1
ATOM 1499 N N . PHE A 1 194 ? -18.294 0.354 -6.687 1.00 90.62 194 PHE A N 1
ATOM 1500 C CA . PHE A 1 194 ? -18.738 -0.677 -5.748 1.00 90.62 194 PHE A CA 1
ATOM 1501 C C . PHE A 1 194 ? -19.573 -1.718 -6.490 1.00 90.62 194 PHE A C 1
ATOM 1503 O O . PHE A 1 194 ? -20.460 -1.362 -7.263 1.00 90.62 194 PHE A O 1
ATOM 1510 N N . ALA A 1 195 ? -19.311 -2.989 -6.205 1.00 86.62 195 ALA A N 1
ATOM 1511 C CA . ALA A 1 195 ? -20.080 -4.115 -6.712 1.00 86.62 195 ALA A CA 1
ATOM 1512 C C . ALA A 1 195 ? -20.821 -4.816 -5.564 1.00 86.62 195 ALA A C 1
ATOM 1514 O O . ALA A 1 195 ? -20.435 -4.699 -4.396 1.00 86.62 195 ALA A O 1
ATOM 1515 N N . GLY A 1 196 ? -21.885 -5.551 -5.899 1.00 76.81 196 GLY A N 1
ATOM 1516 C CA . GLY A 1 196 ? -22.587 -6.399 -4.938 1.00 76.81 196 GLY A CA 1
ATOM 1517 C C . GLY A 1 196 ? -21.633 -7.413 -4.301 1.00 76.81 196 GLY A C 1
ATOM 1518 O O . GLY A 1 196 ? -20.811 -8.021 -4.990 1.00 76.81 196 GLY A O 1
ATOM 1519 N N . VAL A 1 197 ? -21.730 -7.567 -2.982 1.00 70.62 197 VAL A N 1
ATOM 1520 C CA . VAL A 1 197 ? -21.057 -8.645 -2.253 1.00 70.62 197 VAL A CA 1
ATOM 1521 C C . VAL A 1 197 ? -21.973 -9.864 -2.373 1.00 70.62 197 VAL A C 1
ATOM 1523 O O . VAL A 1 197 ? -23.099 -9.801 -1.884 1.00 70.62 197 VAL A O 1
ATOM 1526 N N . LEU A 1 198 ? -21.539 -10.894 -3.108 1.00 50.59 198 LEU A N 1
ATOM 1527 C CA . LEU A 1 198 ? -22.225 -12.193 -3.158 1.00 50.59 198 LEU A CA 1
ATOM 1528 C C . LEU A 1 198 ? -22.101 -12.911 -1.812 1.00 50.59 198 LEU A C 1
ATOM 1530 O O . LEU A 1 198 ? -20.997 -12.837 -1.223 1.00 50.59 198 LEU A O 1
#

Sequence (198 aa):
MAHIITETSLHPDDEIIFDKFIWHFGMMVESSKEILTAAIPTIAADLSSGHCTTKFSFTADMGLIPPLYYVALKCRKSSTRRQAIELISGGLHQEGMWDATLAGTVASEVMRMEEGDFYERVSSGNQVLGTKGLAGEQPTPPTLPNDRRLLNIRLLLPDDSIGELAFSGTMRCPDGTLKPFKKVYDAKNRNWTFAGVL

Nearest PDB structures (foldseek):
  4ejs-assembly1_B-2  TM=4.535E-01  e=1.940E-01  Saccharomyces cerevisiae S288C
  8qcb-assembly1_C  TM=4.396E-01  e=1.411E+00  Saccharomyces cerevisiae
  4buj-assembly1_D  TM=5.179E-01  e=3.193E+00  Saccharomyces cerevisiae S288C
  5mc6-assembly1_k  TM=3.978E-01  e=2.680E+00  Saccharomyces cerevisiae S288C
  8qca-assembly1_C  TM=5.001E-01  e=4.804E+00  Saccharomyces cerevisiae

Solvent-accessible surface area (backbone atoms only — not comparable to full-atom values): 11568 Å² total; per-residue (Å²): 103,70,69,59,51,65,78,43,62,90,42,86,86,48,73,66,66,44,61,85,39,48,67,58,48,46,50,56,47,51,55,51,51,52,53,50,62,68,42,45,66,57,54,54,50,35,46,71,69,66,80,41,66,94,79,59,48,79,41,79,55,84,68,66,52,67,57,29,47,49,32,25,66,53,45,52,44,64,70,58,19,50,52,20,37,51,64,31,55,72,44,60,38,30,31,58,90,44,41,18,59,59,50,25,55,51,39,51,48,53,43,48,66,38,47,61,63,53,66,60,53,53,57,56,55,51,61,79,75,55,77,93,74,80,98,68,76,86,76,78,77,74,68,61,62,75,64,43,48,75,38,78,75,42,78,43,77,43,92,52,101,79,45,63,37,29,42,32,31,32,38,48,43,97,89,69,49,79,43,76,47,30,34,37,46,41,80,89,77,71,45,77,42,83,47,86,75,129